Protein AF-A0ABD3XQI8-F1 (afdb_monomer)

pLDDT: mean 70.81, std 24.15, range [31.03, 98.12]

Structure (mmCIF, N/CA/C/O backbone):
data_AF-A0ABD3XQI8-F1
#
_entry.id   AF-A0ABD3XQI8-F1
#
loop_
_atom_site.group_PDB
_atom_site.id
_atom_site.type_symbol
_atom_site.label_atom_id
_atom_site.label_alt_id
_atom_site.label_comp_id
_atom_site.label_asym_id
_atom_site.label_entity_id
_atom_site.label_seq_id
_atom_site.pdbx_PDB_ins_code
_atom_site.Cartn_x
_atom_site.Cartn_y
_atom_site.Cartn_z
_atom_site.occupancy
_atom_site.B_iso_or_equiv
_atom_site.auth_seq_id
_atom_site.auth_comp_id
_atom_site.auth_asym_id
_atom_site.auth_atom_id
_atom_site.pdbx_PDB_model_num
ATOM 1 N N . GLY A 1 1 ? 41.527 39.147 -8.520 1.00 31.45 1 GLY A N 1
ATOM 2 C CA . GLY A 1 1 ? 40.725 38.619 -9.636 1.00 31.45 1 GLY A CA 1
ATOM 3 C C . GLY A 1 1 ? 40.088 37.317 -9.201 1.00 31.45 1 GLY A C 1
ATOM 4 O O . GLY A 1 1 ? 40.818 36.456 -8.742 1.00 31.45 1 GLY A O 1
ATOM 5 N N . MET A 1 2 ? 38.754 37.270 -9.250 1.00 33.06 2 MET A N 1
ATOM 6 C CA . MET A 1 2 ? 37.816 36.139 -9.112 1.00 33.06 2 MET A CA 1
ATOM 7 C C . MET A 1 2 ? 38.306 34.808 -8.510 1.00 33.06 2 MET A C 1
ATOM 9 O O . MET A 1 2 ? 38.892 33.977 -9.195 1.00 33.06 2 MET A O 1
ATOM 13 N N . PHE A 1 3 ? 37.895 34.550 -7.265 1.00 31.08 3 PHE A N 1
ATOM 14 C CA . PHE A 1 3 ? 37.634 33.194 -6.780 1.00 31.08 3 PHE A CA 1
ATOM 15 C C . PHE A 1 3 ? 36.228 32.789 -7.245 1.00 31.08 3 PHE A C 1
ATOM 17 O O . PHE A 1 3 ? 35.241 33.385 -6.814 1.00 31.08 3 PHE A O 1
ATOM 24 N N . PHE A 1 4 ? 36.123 31.804 -8.136 1.00 31.98 4 PHE A N 1
ATOM 25 C CA . PHE A 1 4 ? 34.845 31.168 -8.456 1.00 31.98 4 PHE A CA 1
ATOM 26 C C . PHE A 1 4 ? 34.431 30.272 -7.282 1.00 31.98 4 PHE A C 1
ATOM 28 O O . PHE A 1 4 ? 34.983 29.192 -7.082 1.00 31.98 4 PHE A O 1
ATOM 35 N N . LEU A 1 5 ? 33.459 30.730 -6.494 1.00 35.38 5 LEU A N 1
ATOM 36 C CA . LEU A 1 5 ? 32.716 29.883 -5.566 1.00 35.38 5 LEU A CA 1
ATOM 37 C C . LEU A 1 5 ? 31.730 29.043 -6.385 1.00 35.38 5 LEU A C 1
ATOM 39 O O . LEU A 1 5 ? 30.657 29.518 -6.749 1.00 35.38 5 LEU A O 1
ATOM 43 N N . PHE A 1 6 ? 32.081 27.793 -6.684 1.00 33.56 6 PHE A N 1
ATOM 44 C CA . PHE A 1 6 ? 31.076 26.814 -7.090 1.00 33.56 6 PHE A CA 1
ATOM 45 C C . PHE A 1 6 ? 30.214 26.498 -5.862 1.00 33.56 6 PHE A C 1
ATOM 47 O O . PHE A 1 6 ? 30.654 25.803 -4.947 1.00 33.56 6 PHE A O 1
ATOM 54 N N . SER A 1 7 ? 28.994 27.041 -5.814 1.00 40.59 7 SER A N 1
ATOM 55 C CA . SER A 1 7 ? 27.971 26.557 -4.883 1.00 40.59 7 SER A CA 1
ATOM 56 C C . SER A 1 7 ? 27.614 25.126 -5.272 1.00 40.59 7 SER A C 1
ATOM 58 O O . SER A 1 7 ? 26.901 24.903 -6.247 1.00 40.59 7 SER A O 1
ATOM 60 N N . LEU A 1 8 ? 28.127 24.151 -4.520 1.00 35.56 8 LEU A N 1
ATOM 61 C CA . LEU A 1 8 ? 27.653 22.775 -4.585 1.00 35.56 8 LEU A CA 1
ATOM 62 C C . LEU A 1 8 ? 26.299 22.731 -3.861 1.00 35.56 8 LEU A C 1
ATOM 64 O O . LEU A 1 8 ? 26.239 22.666 -2.634 1.00 35.56 8 LEU A O 1
ATOM 68 N N . ALA A 1 9 ? 25.202 22.835 -4.608 1.00 33.88 9 ALA A N 1
ATOM 69 C CA . ALA A 1 9 ? 23.883 22.561 -4.057 1.00 33.88 9 ALA A CA 1
ATOM 70 C C . ALA A 1 9 ? 23.799 21.059 -3.749 1.00 33.88 9 ALA A C 1
ATOM 72 O O . ALA A 1 9 ? 23.793 20.227 -4.655 1.00 33.88 9 ALA A O 1
ATOM 73 N N . VAL A 1 10 ? 23.765 20.703 -2.465 1.00 34.12 10 VAL A N 1
ATOM 74 C CA . VAL A 1 10 ? 23.422 19.345 -2.032 1.00 34.12 10 VAL A CA 1
ATOM 75 C C . VAL A 1 10 ? 21.926 19.171 -2.275 1.00 34.12 10 VAL A C 1
ATOM 77 O O . VAL A 1 10 ? 21.103 19.701 -1.532 1.00 34.12 10 VAL A O 1
ATOM 80 N N . VAL A 1 11 ? 21.568 18.465 -3.345 1.00 31.27 11 VAL A N 1
ATOM 81 C CA . VAL A 1 11 ? 20.184 18.054 -3.589 1.00 31.27 11 VAL A CA 1
ATOM 82 C C . VAL A 1 11 ? 19.890 16.881 -2.659 1.00 31.27 11 VAL A C 1
ATOM 84 O O . VAL A 1 11 ? 20.336 15.762 -2.900 1.00 31.27 11 VAL A O 1
ATOM 87 N N . VAL A 1 12 ? 19.156 17.137 -1.577 1.00 31.03 12 VAL A N 1
ATOM 88 C CA . VAL A 1 12 ? 18.568 16.070 -0.762 1.00 31.03 12 VAL A CA 1
ATOM 89 C C . VAL A 1 12 ? 17.383 15.520 -1.551 1.00 31.03 12 VAL A C 1
ATOM 91 O O . VAL A 1 12 ? 16.329 16.151 -1.610 1.00 31.03 12 VAL A O 1
ATOM 94 N N . ARG A 1 13 ? 17.564 14.372 -2.209 1.00 31.27 13 ARG A N 1
ATOM 95 C CA . ARG A 1 13 ? 16.440 13.623 -2.776 1.00 31.27 13 ARG A CA 1
ATOM 96 C C . ARG A 1 13 ? 15.680 12.985 -1.618 1.00 31.27 13 ARG A C 1
ATOM 98 O O . ARG A 1 13 ? 16.223 12.132 -0.923 1.00 31.27 13 ARG A O 1
ATOM 105 N N . VAL A 1 14 ? 14.447 13.429 -1.399 1.00 31.41 14 VAL A N 1
ATOM 106 C CA . VAL A 1 14 ? 13.497 12.717 -0.543 1.00 31.41 14 VAL A CA 1
ATOM 107 C C . VAL A 1 14 ? 13.073 11.483 -1.329 1.00 31.41 14 VAL A C 1
ATOM 109 O O . VAL A 1 14 ? 12.354 11.597 -2.318 1.00 31.41 14 VAL A O 1
ATOM 112 N N . VAL A 1 15 ? 13.589 10.320 -0.942 1.00 33.41 15 VAL A N 1
ATOM 113 C CA . VAL A 1 15 ? 13.130 9.041 -1.482 1.00 33.41 15 VAL A CA 1
ATOM 114 C C . VAL A 1 15 ? 11.747 8.806 -0.887 1.00 33.41 15 VAL A C 1
ATOM 116 O O . VAL A 1 15 ? 11.601 8.667 0.322 1.00 33.41 15 VAL A O 1
ATOM 119 N N . ILE A 1 16 ? 10.711 8.848 -1.721 1.00 35.12 16 ILE A N 1
ATOM 120 C CA . ILE A 1 16 ? 9.370 8.441 -1.308 1.00 35.12 16 ILE A CA 1
ATOM 121 C C . ILE A 1 16 ? 9.336 6.922 -1.460 1.00 35.12 16 ILE A C 1
ATOM 123 O O . ILE A 1 16 ? 9.192 6.409 -2.571 1.00 35.12 16 ILE A O 1
ATOM 127 N N . CYS A 1 17 ? 9.496 6.189 -0.359 1.00 45.53 17 CYS A N 1
ATOM 128 C CA . CYS A 1 17 ? 9.222 4.758 -0.359 1.00 45.53 17 CYS A CA 1
ATOM 129 C C . CYS A 1 17 ? 7.720 4.517 -0.340 1.00 45.53 17 CYS A C 1
ATOM 131 O O . CYS A 1 17 ? 7.084 4.323 0.696 1.00 45.53 17 CYS A O 1
ATOM 133 N N . GLN A 1 18 ? 7.141 4.583 -1.530 1.00 51.75 18 GLN A N 1
ATOM 134 C CA . GLN A 1 18 ? 5.870 3.954 -1.793 1.00 51.75 18 GLN A CA 1
ATOM 135 C C . GLN A 1 18 ? 6.172 2.513 -2.221 1.00 51.75 18 GLN A C 1
ATOM 137 O O . GLN A 1 18 ? 6.414 2.255 -3.390 1.00 51.75 18 GLN A O 1
ATOM 142 N N . ASP A 1 19 ? 6.219 1.573 -1.276 1.00 63.44 19 ASP A N 1
ATOM 143 C CA . ASP A 1 19 ? 6.485 0.148 -1.573 1.00 63.44 19 ASP A CA 1
ATOM 144 C C . ASP A 1 19 ? 5.211 -0.623 -1.946 1.00 63.44 19 ASP A C 1
ATOM 146 O O . ASP A 1 19 ? 5.245 -1.803 -2.280 1.00 63.44 19 ASP A O 1
ATOM 150 N N . CYS A 1 20 ? 4.070 0.061 -1.901 1.00 68.75 20 CYS A N 1
ATOM 151 C CA . CYS A 1 20 ? 2.772 -0.467 -2.268 1.00 68.75 20 CYS A CA 1
ATOM 152 C C . CYS A 1 20 ? 1.981 0.574 -3.069 1.00 68.75 20 CYS A C 1
ATOM 154 O O . CYS A 1 20 ? 2.220 1.775 -2.936 1.00 68.75 20 CYS A O 1
ATOM 156 N N . PHE A 1 21 ? 1.002 0.169 -3.874 1.00 71.50 21 PHE A N 1
ATOM 157 C CA . PHE A 1 21 ? 0.165 1.112 -4.628 1.00 71.50 21 PHE A CA 1
ATOM 158 C C . PHE A 1 21 ? -1.300 1.104 -4.166 1.00 71.50 21 PHE A C 1
ATOM 160 O O . PHE A 1 21 ? -1.812 0.099 -3.684 1.00 71.50 21 PHE A O 1
ATOM 167 N N . PHE A 1 22 ? -1.984 2.244 -4.325 1.00 71.31 22 PHE A N 1
ATOM 168 C CA . PHE A 1 22 ? -3.456 2.349 -4.273 1.00 71.31 22 PHE A CA 1
ATOM 169 C C . PHE A 1 22 ? -4.060 2.458 -5.673 1.00 71.31 22 PHE A C 1
ATOM 171 O O . PHE A 1 22 ? -5.118 1.906 -5.956 1.00 71.31 22 PHE A O 1
ATOM 178 N N . LYS A 1 23 ? -3.373 3.194 -6.549 1.00 75.62 23 LYS A N 1
ATOM 179 C CA . LYS A 1 23 ? -3.618 3.240 -7.984 1.00 75.62 23 LYS A CA 1
ATOM 180 C C . LYS A 1 23 ? -2.274 3.007 -8.661 1.00 75.62 23 LYS A C 1
ATOM 182 O O . LYS A 1 23 ? -1.350 3.788 -8.446 1.00 75.62 23 LYS A O 1
ATOM 187 N N . SER A 1 24 ? -2.167 1.933 -9.431 1.00 82.06 24 SER A N 1
ATOM 188 C CA . SER A 1 24 ? -0.927 1.500 -10.087 1.00 82.06 24 SER A CA 1
ATOM 189 C C . SER A 1 24 ? -0.346 2.588 -10.992 1.00 82.06 24 SER A C 1
ATOM 191 O O . SER A 1 24 ? 0.851 2.845 -10.954 1.00 82.06 24 SER A O 1
ATOM 193 N N . SER A 1 25 ? -1.205 3.321 -11.706 1.00 81.88 25 SER A N 1
ATOM 194 C CA . SER A 1 25 ? -0.806 4.421 -12.594 1.00 81.88 25 SER A CA 1
ATOM 195 C C . SER A 1 25 ? -0.155 5.617 -11.880 1.00 81.88 25 SER A C 1
ATOM 197 O O . SER A 1 25 ? 0.370 6.506 -12.537 1.00 81.88 25 SER A O 1
ATOM 199 N N . LEU A 1 26 ? -0.257 5.701 -10.548 1.00 77.75 26 LEU A N 1
ATOM 200 C CA . LEU A 1 26 ? 0.343 6.761 -9.725 1.00 77.75 26 LEU A CA 1
ATOM 201 C C . LEU A 1 26 ? 1.533 6.252 -8.905 1.00 77.75 26 LEU A C 1
ATOM 203 O O . LEU A 1 26 ? 2.061 6.976 -8.065 1.00 77.75 26 LEU A O 1
ATOM 207 N N . TYR A 1 27 ? 1.923 4.994 -9.097 1.00 75.31 27 TYR A N 1
ATOM 208 C CA . TYR A 1 27 ? 2.989 4.380 -8.331 1.00 75.31 27 TYR A CA 1
ATOM 209 C C . TYR A 1 27 ? 4.354 4.942 -8.750 1.00 75.31 27 TYR A C 1
ATOM 211 O O . TYR A 1 27 ? 4.797 4.731 -9.875 1.00 75.31 27 TYR A O 1
ATOM 219 N N . ILE A 1 28 ? 5.021 5.630 -7.821 1.00 76.25 28 ILE A N 1
ATOM 220 C CA . ILE A 1 28 ? 6.362 6.222 -7.991 1.00 76.25 28 ILE A CA 1
ATOM 221 C C . ILE A 1 28 ? 7.419 5.551 -7.099 1.00 76.25 28 ILE A C 1
ATOM 223 O O . ILE A 1 28 ? 8.472 6.123 -6.825 1.00 76.25 28 ILE A O 1
ATOM 227 N N . GLY A 1 29 ? 7.125 4.350 -6.598 1.00 74.62 29 GLY A N 1
ATOM 228 C CA . GLY A 1 29 ? 8.032 3.602 -5.733 1.00 74.62 29 GLY A CA 1
ATOM 229 C C . GLY A 1 29 ? 9.291 3.103 -6.438 1.00 74.62 29 GLY A C 1
ATOM 230 O O . GLY A 1 29 ? 9.481 3.308 -7.635 1.00 74.62 29 GLY A O 1
ATOM 231 N N . HIS A 1 30 ? 10.154 2.417 -5.692 1.00 82.12 30 HIS A N 1
ATOM 232 C CA . HIS A 1 30 ? 11.480 2.003 -6.171 1.00 82.12 30 HIS A CA 1
ATOM 233 C C . HIS A 1 30 ? 11.623 0.482 -6.343 1.00 82.12 30 HIS A C 1
ATOM 235 O O . HIS A 1 30 ? 12.735 -0.011 -6.535 1.00 82.12 30 HIS A O 1
ATOM 241 N N . VAL A 1 31 ? 10.521 -0.274 -6.284 1.00 82.06 31 VAL A N 1
ATOM 242 C CA . VAL A 1 31 ? 10.543 -1.712 -6.593 1.00 82.06 31 VAL A CA 1
ATOM 243 C C . VAL A 1 31 ? 10.974 -1.899 -8.048 1.00 82.06 31 VAL A C 1
ATOM 245 O O . VAL A 1 31 ? 10.490 -1.195 -8.933 1.00 82.06 31 VAL A O 1
ATOM 248 N N . ASN A 1 32 ? 11.900 -2.827 -8.285 1.00 89.94 32 ASN A N 1
ATOM 249 C CA . ASN A 1 32 ? 12.465 -3.148 -9.599 1.00 89.94 32 ASN A CA 1
ATOM 250 C C . ASN A 1 32 ? 12.656 -4.661 -9.796 1.00 89.94 32 ASN A C 1
ATOM 252 O O . ASN A 1 32 ? 13.600 -5.098 -10.461 1.00 89.94 32 ASN A O 1
ATOM 256 N N . ILE A 1 33 ? 11.775 -5.458 -9.193 1.00 86.81 33 ILE A N 1
ATOM 257 C CA . ILE A 1 33 ? 11.788 -6.913 -9.294 1.00 86.81 33 ILE A CA 1
ATOM 258 C C . ILE A 1 33 ? 10.390 -7.440 -9.626 1.00 86.81 33 ILE A C 1
ATOM 260 O O . ILE A 1 33 ? 9.380 -6.889 -9.172 1.00 86.81 33 ILE A O 1
ATOM 264 N N . THR A 1 34 ? 10.335 -8.480 -10.455 1.00 90.00 34 THR A N 1
ATOM 265 C CA . THR A 1 34 ? 9.088 -9.114 -10.895 1.00 90.00 34 THR A CA 1
ATOM 266 C C . THR A 1 34 ? 8.562 -10.114 -9.872 1.00 90.00 34 THR A C 1
ATOM 268 O O . THR A 1 34 ? 9.289 -10.521 -8.966 1.00 90.00 34 THR A O 1
ATOM 271 N N . ILE A 1 35 ? 7.301 -10.534 -10.021 1.00 88.75 35 ILE A N 1
ATOM 272 C CA . ILE A 1 35 ? 6.706 -11.617 -9.211 1.00 88.75 35 ILE A CA 1
ATOM 273 C C . ILE A 1 35 ? 7.534 -12.909 -9.329 1.00 88.75 35 ILE A C 1
ATOM 275 O O . ILE A 1 35 ? 7.716 -13.625 -8.347 1.00 88.75 35 ILE A O 1
ATOM 279 N N . ASP A 1 36 ? 8.095 -13.163 -10.513 1.00 87.94 36 ASP A N 1
ATOM 280 C CA . ASP A 1 36 ? 8.954 -14.319 -10.796 1.00 87.94 36 ASP A CA 1
ATOM 281 C C . ASP A 1 36 ? 10.423 -14.075 -10.375 1.00 87.94 36 ASP A C 1
ATOM 283 O O . ASP A 1 36 ? 11.323 -14.844 -10.716 1.00 87.94 36 ASP A O 1
ATOM 287 N N . ASN A 1 37 ? 10.677 -13.019 -9.589 1.00 88.12 37 ASN A N 1
ATOM 288 C CA . ASN A 1 37 ? 11.981 -12.647 -9.043 1.00 88.12 37 ASN A CA 1
ATOM 289 C C . ASN A 1 37 ? 13.030 -12.307 -10.129 1.00 88.12 37 ASN A C 1
ATOM 291 O O . ASN A 1 37 ? 14.230 -12.539 -9.948 1.00 88.12 37 ASN A O 1
ATOM 295 N N . VAL A 1 38 ? 12.585 -11.744 -11.260 1.00 87.94 38 VAL A N 1
ATOM 296 C CA . VAL A 1 38 ? 13.443 -11.241 -12.344 1.00 87.94 38 VAL A CA 1
ATOM 297 C C . VAL A 1 38 ? 13.719 -9.754 -12.127 1.00 87.94 38 VAL A C 1
ATOM 299 O O . VAL A 1 38 ? 12.814 -8.970 -11.851 1.00 87.94 38 VAL A O 1
ATOM 302 N N . THR A 1 39 ? 14.979 -9.337 -12.247 1.00 90.12 39 THR A N 1
ATOM 303 C CA . THR A 1 39 ? 15.345 -7.918 -12.149 1.00 90.12 39 THR A CA 1
ATOM 304 C C . THR A 1 39 ? 14.844 -7.148 -13.368 1.00 90.12 39 THR A C 1
ATOM 306 O O . THR A 1 39 ? 15.136 -7.520 -14.507 1.00 90.12 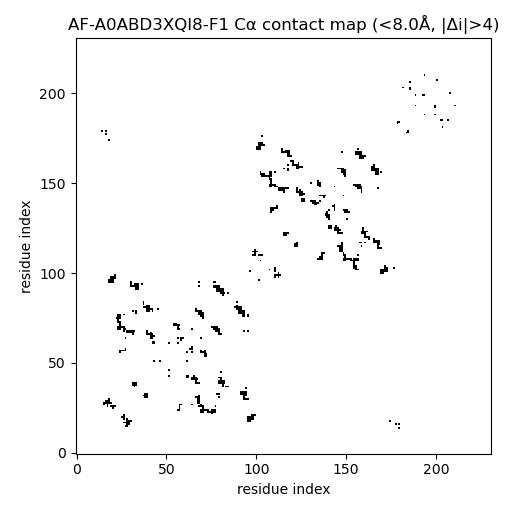39 THR A O 1
ATOM 309 N N . CYS A 1 40 ? 14.153 -6.037 -13.122 1.00 92.62 40 CYS A N 1
ATOM 310 C CA . CYS A 1 40 ? 13.679 -5.129 -14.157 1.00 92.62 40 CYS A CA 1
ATOM 311 C C . CYS A 1 40 ? 14.830 -4.469 -14.922 1.00 92.62 40 CYS A C 1
ATOM 313 O O . CYS A 1 40 ? 15.866 -4.109 -14.349 1.00 92.62 40 CYS A O 1
ATOM 315 N N . ASP A 1 41 ? 14.601 -4.224 -16.206 1.00 92.94 41 ASP A N 1
ATOM 316 C CA . ASP A 1 41 ? 15.469 -3.435 -17.069 1.00 92.94 41 ASP A CA 1
ATOM 317 C C . ASP A 1 41 ? 14.959 -1.991 -17.221 1.00 92.94 41 ASP A C 1
ATOM 319 O O . ASP A 1 41 ? 13.833 -1.656 -16.842 1.00 92.94 41 ASP A O 1
ATOM 323 N N . ARG A 1 42 ? 15.811 -1.105 -17.739 1.00 90.94 42 ARG A N 1
ATOM 324 C CA . ARG A 1 42 ? 15.496 0.318 -17.870 1.00 90.94 42 ARG A CA 1
ATOM 325 C C . ARG A 1 42 ? 14.407 0.570 -18.907 1.00 90.94 42 ARG A C 1
ATOM 327 O O . ARG A 1 42 ? 14.458 0.044 -20.016 1.00 90.94 42 ARG A O 1
ATOM 334 N N . TRP A 1 43 ? 13.490 1.486 -18.600 1.00 88.19 43 TRP A N 1
ATOM 335 C CA . TRP A 1 43 ? 12.427 1.895 -19.527 1.00 88.19 43 TRP A CA 1
ATOM 336 C C . TRP A 1 43 ? 12.955 2.464 -20.847 1.00 88.19 43 TRP A C 1
ATOM 338 O O . TRP A 1 43 ? 12.379 2.222 -21.904 1.00 88.19 43 TRP A O 1
ATOM 348 N N . ASP A 1 44 ? 14.062 3.205 -20.802 1.00 84.75 44 ASP A N 1
ATOM 349 C CA . ASP A 1 44 ? 14.669 3.838 -21.976 1.00 84.75 44 ASP A CA 1
ATOM 350 C C . ASP A 1 44 ? 15.483 2.883 -22.866 1.00 84.75 44 ASP A C 1
ATOM 352 O O . ASP A 1 44 ? 15.874 3.277 -23.962 1.00 84.75 44 ASP A O 1
ATOM 356 N N . ALA A 1 45 ? 15.703 1.633 -22.445 1.00 86.06 45 ALA A N 1
ATOM 357 C CA . ALA A 1 45 ? 16.434 0.639 -23.232 1.00 86.06 45 ALA A CA 1
ATOM 358 C C . ALA A 1 45 ? 15.560 -0.074 -24.281 1.00 86.06 45 ALA A C 1
ATOM 360 O O . ALA A 1 45 ? 16.076 -0.546 -25.293 1.00 86.06 45 ALA A O 1
ATOM 361 N N . HIS A 1 46 ? 14.244 -0.141 -24.055 1.00 77.12 46 HIS A N 1
ATOM 362 C CA . HIS A 1 46 ? 13.315 -0.961 -24.850 1.00 77.12 46 HIS A CA 1
ATOM 363 C C . HIS A 1 46 ? 12.469 -0.165 -25.841 1.00 77.12 46 HIS A C 1
ATOM 365 O O . HIS A 1 46 ? 11.688 -0.739 -26.597 1.00 77.12 46 HIS A O 1
ATOM 371 N N . LEU A 1 47 ? 12.592 1.161 -25.834 1.00 77.12 47 LEU A N 1
ATOM 372 C CA . LEU A 1 47 ? 11.632 2.045 -26.479 1.00 77.12 47 LEU A CA 1
ATOM 373 C C . LEU A 1 47 ? 12.295 2.987 -27.472 1.00 77.12 47 LEU A C 1
ATOM 375 O O . LEU A 1 47 ? 13.362 3.549 -27.222 1.00 77.12 47 LEU A O 1
ATOM 379 N N . SER A 1 48 ? 11.622 3.193 -28.604 1.00 80.44 48 SER A N 1
ATOM 380 C CA . SER A 1 48 ? 12.031 4.226 -29.546 1.00 80.44 48 SER A CA 1
ATOM 381 C C . SER A 1 48 ? 11.824 5.616 -28.936 1.00 80.44 48 SER A C 1
ATOM 383 O O . SER A 1 48 ? 11.030 5.807 -28.011 1.00 80.44 48 SER A O 1
ATOM 385 N N . HIS A 1 49 ? 12.500 6.626 -29.487 1.00 74.81 49 HIS A N 1
ATOM 386 C CA . HIS A 1 49 ? 12.333 8.003 -29.019 1.00 74.81 49 HIS A CA 1
ATOM 387 C C . HIS A 1 49 ? 10.871 8.480 -29.094 1.00 74.81 49 HIS A C 1
ATOM 389 O O . HIS A 1 49 ? 10.418 9.200 -28.210 1.00 74.81 49 HIS A O 1
ATOM 395 N N . SER A 1 50 ? 10.116 8.054 -30.114 1.00 75.62 50 SER A N 1
ATOM 396 C CA . SER A 1 50 ? 8.688 8.369 -30.234 1.00 75.62 50 SER A CA 1
ATOM 397 C C . SER A 1 50 ? 7.844 7.696 -29.157 1.00 75.62 50 SER A C 1
ATOM 399 O O . SER A 1 50 ? 6.951 8.341 -28.613 1.00 75.62 50 SER A O 1
ATOM 401 N N . ASP A 1 51 ? 8.140 6.444 -28.805 1.00 77.94 51 ASP A N 1
ATOM 402 C CA . ASP A 1 51 ? 7.358 5.720 -27.798 1.00 77.94 51 ASP A CA 1
ATOM 403 C C . ASP A 1 51 ? 7.569 6.327 -26.403 1.00 77.94 51 ASP A C 1
ATOM 405 O O . ASP A 1 51 ? 6.605 6.517 -25.658 1.00 77.94 51 ASP A O 1
ATOM 409 N N . LEU A 1 52 ? 8.803 6.752 -26.092 1.00 74.56 52 LEU A N 1
ATOM 410 C CA . LEU A 1 52 ? 9.144 7.458 -24.849 1.00 74.56 52 LEU A CA 1
ATOM 411 C C . LEU A 1 52 ? 8.338 8.748 -24.646 1.00 74.56 52 LEU A C 1
ATOM 413 O O . LEU A 1 52 ? 8.008 9.081 -23.511 1.00 74.56 52 LEU A O 1
ATOM 417 N N . LEU A 1 53 ? 7.985 9.452 -25.725 1.00 72.56 53 LEU A N 1
ATOM 418 C CA . LEU A 1 53 ? 7.182 10.680 -25.660 1.00 72.56 53 LEU A CA 1
ATOM 419 C C . LEU A 1 53 ? 5.690 10.420 -25.397 1.00 72.56 53 LEU A C 1
ATOM 421 O O . LEU A 1 53 ? 4.969 11.346 -25.029 1.00 72.56 53 LEU A O 1
ATOM 425 N N . THR A 1 54 ? 5.216 9.188 -25.600 1.00 77.69 54 THR A N 1
ATOM 426 C CA . THR A 1 54 ? 3.795 8.816 -25.445 1.00 77.69 54 THR A CA 1
ATOM 427 C C . THR A 1 54 ? 3.490 8.062 -24.151 1.00 77.69 54 THR A C 1
ATOM 429 O O . THR A 1 54 ? 2.324 7.931 -23.772 1.00 77.69 54 THR A O 1
ATOM 432 N N . LEU A 1 55 ? 4.529 7.596 -23.457 1.00 78.56 55 LEU A N 1
ATOM 433 C CA . LEU A 1 55 ? 4.438 6.949 -22.153 1.00 78.56 55 LEU A CA 1
ATOM 434 C C . LEU A 1 55 ? 3.826 7.883 -21.105 1.00 78.56 55 LEU A C 1
ATOM 436 O O . LEU A 1 55 ? 4.330 8.975 -20.848 1.00 78.56 55 LEU A O 1
ATOM 440 N N . LYS A 1 56 ? 2.781 7.410 -20.425 1.00 83.44 56 LYS A N 1
ATOM 441 C CA . LYS A 1 56 ? 2.164 8.116 -19.296 1.00 83.44 56 LYS A CA 1
ATOM 442 C C . LYS A 1 56 ? 2.784 7.662 -17.980 1.00 83.44 56 LYS A C 1
ATOM 444 O O . LYS A 1 56 ? 2.123 7.049 -17.147 1.00 83.44 56 LYS A O 1
ATOM 449 N N . LEU A 1 57 ? 4.077 7.919 -17.816 1.00 80.12 57 LEU A N 1
ATOM 450 C CA . LEU A 1 57 ? 4.749 7.632 -16.553 1.00 80.12 57 LEU A CA 1
ATOM 451 C C . LEU A 1 57 ? 4.327 8.653 -15.482 1.00 80.12 57 LEU A C 1
ATOM 453 O O . LEU A 1 57 ? 4.122 9.824 -15.806 1.00 80.12 57 LEU A O 1
ATOM 457 N N . PRO A 1 58 ? 4.199 8.230 -14.214 1.00 72.75 58 PRO A N 1
ATOM 458 C CA . PRO A 1 58 ? 3.976 9.151 -13.104 1.00 72.75 58 PRO A CA 1
ATOM 459 C C . PRO A 1 58 ? 5.240 9.949 -12.728 1.00 72.75 58 PRO A C 1
ATOM 461 O O . PRO A 1 58 ? 5.138 10.944 -12.013 1.00 72.75 58 PRO A O 1
ATOM 464 N N . ASP A 1 59 ? 6.419 9.532 -13.200 1.00 79.25 59 ASP A N 1
ATOM 465 C CA . ASP A 1 59 ? 7.701 10.226 -13.030 1.00 79.25 59 ASP A CA 1
ATOM 466 C C . ASP A 1 59 ? 7.854 11.423 -13.980 1.00 79.25 59 ASP A C 1
ATOM 468 O O . ASP A 1 59 ? 7.202 11.508 -15.021 1.00 79.25 59 ASP A O 1
ATOM 472 N N . VAL A 1 60 ? 8.799 12.325 -13.680 1.00 69.12 60 VAL A N 1
ATOM 473 C CA . VAL A 1 60 ? 9.089 13.483 -14.547 1.00 69.12 60 VAL A CA 1
ATOM 474 C C . VAL A 1 60 ? 9.763 13.052 -15.855 1.00 69.12 60 VAL A C 1
ATOM 476 O O . VAL A 1 60 ? 9.675 13.753 -16.864 1.00 69.12 60 VAL A O 1
ATOM 479 N N . SER A 1 61 ? 10.460 11.911 -15.858 1.00 73.44 61 SER A N 1
ATOM 480 C CA . SER A 1 61 ? 11.120 11.373 -17.051 1.00 73.44 61 SER A CA 1
ATOM 481 C C . SER A 1 61 ? 11.370 9.867 -16.963 1.00 73.44 61 SER A C 1
ATOM 483 O O . SER A 1 61 ? 11.431 9.289 -15.880 1.00 73.44 61 SER A O 1
ATOM 485 N N . THR A 1 62 ? 11.630 9.242 -18.109 1.00 75.19 62 THR A N 1
ATOM 486 C CA . THR A 1 62 ? 12.029 7.826 -18.213 1.00 75.19 62 THR A CA 1
ATOM 487 C C . THR A 1 62 ? 13.375 7.540 -17.539 1.00 75.19 62 THR A C 1
ATOM 489 O O . THR A 1 62 ? 13.577 6.463 -16.990 1.00 75.19 62 THR A O 1
ATOM 492 N N . SER A 1 63 ? 14.277 8.528 -17.505 1.00 76.25 63 SER A N 1
ATOM 493 C CA . SER A 1 63 ? 15.542 8.462 -16.759 1.00 76.25 63 SER A CA 1
ATOM 494 C C . SER A 1 63 ? 15.319 8.375 -15.246 1.00 76.25 63 SER A C 1
ATOM 496 O O . SER A 1 63 ? 16.025 7.644 -14.554 1.00 76.25 63 SER A O 1
ATOM 498 N N . GLU A 1 64 ? 14.320 9.096 -14.733 1.00 73.50 64 GLU A N 1
ATOM 499 C CA . GLU A 1 64 ? 13.945 9.061 -13.318 1.00 73.50 64 GLU A CA 1
ATOM 500 C C . GLU A 1 64 ? 13.191 7.779 -12.955 1.00 73.50 64 GLU A C 1
ATOM 502 O O . GLU A 1 64 ? 13.491 7.177 -11.926 1.00 73.50 64 GLU A O 1
ATOM 507 N N . ALA A 1 65 ? 12.313 7.308 -13.847 1.00 80.50 65 ALA A N 1
ATOM 508 C CA . ALA A 1 65 ? 11.682 5.996 -13.727 1.00 80.50 65 ALA A CA 1
ATOM 509 C C . ALA A 1 65 ? 12.713 4.850 -13.704 1.00 80.50 65 ALA A C 1
ATOM 511 O O . ALA A 1 65 ? 12.432 3.793 -13.146 1.00 80.50 65 ALA A O 1
ATOM 512 N N . SER A 1 66 ? 13.918 5.057 -14.257 1.00 88.00 66 SER A N 1
ATOM 513 C CA . SER A 1 66 ? 15.040 4.111 -14.210 1.00 88.00 66 SER A CA 1
ATOM 514 C C . SER A 1 66 ? 14.613 2.713 -14.689 1.00 88.00 66 SER A C 1
ATOM 516 O O . SER A 1 66 ? 14.146 2.569 -15.818 1.00 88.00 66 SER A O 1
ATOM 518 N N . ASN A 1 67 ? 14.761 1.690 -13.846 1.00 91.00 67 ASN A N 1
ATOM 519 C CA . ASN A 1 67 ? 14.223 0.344 -14.017 1.00 91.00 67 ASN A CA 1
ATOM 520 C C . ASN A 1 67 ? 13.118 0.022 -12.993 1.00 91.00 67 ASN A C 1
ATOM 522 O O . ASN A 1 67 ? 12.892 -1.139 -12.669 1.00 91.00 67 ASN A O 1
ATOM 526 N N . TYR A 1 68 ? 12.465 1.036 -12.423 1.00 88.75 68 TYR A N 1
ATOM 527 C CA . TYR A 1 68 ? 11.419 0.839 -11.426 1.00 88.75 68 TYR A CA 1
ATOM 528 C C . TYR A 1 68 ? 10.097 0.434 -12.068 1.00 88.75 68 TYR A C 1
ATOM 530 O O . TYR A 1 68 ? 9.773 0.835 -13.181 1.00 88.75 68 TYR A O 1
ATOM 538 N N . CYS A 1 69 ? 9.300 -0.327 -11.338 1.00 91.94 69 CYS A N 1
ATOM 539 C CA . CYS A 1 69 ? 7.997 -0.801 -11.774 1.00 91.94 69 CYS A CA 1
ATOM 540 C C . CYS A 1 69 ? 7.011 0.351 -11.957 1.00 91.94 69 CYS A C 1
ATOM 542 O O . CYS A 1 69 ? 6.879 1.188 -11.065 1.00 91.94 69 CYS A O 1
ATOM 544 N N . ARG A 1 70 ? 6.299 0.401 -13.084 1.00 93.06 70 ARG A N 1
ATOM 545 C CA . ARG A 1 70 ? 5.331 1.459 -13.423 1.00 93.06 70 ARG A CA 1
ATOM 546 C C . ARG A 1 70 ? 4.136 0.868 -14.161 1.00 93.06 70 ARG A C 1
ATOM 548 O O . ARG A 1 70 ? 4.203 -0.249 -14.654 1.00 93.06 70 ARG A O 1
ATOM 555 N N . ASP A 1 71 ? 3.039 1.612 -14.223 1.00 93.69 71 ASP A N 1
ATOM 556 C CA . ASP A 1 71 ? 1.844 1.215 -14.978 1.00 93.69 71 ASP A CA 1
ATOM 557 C C . ASP A 1 71 ? 1.397 2.343 -15.925 1.00 93.69 71 ASP A C 1
ATOM 559 O O . ASP A 1 71 ? 0.395 3.018 -15.665 1.00 93.69 71 ASP A O 1
ATOM 563 N N . PRO A 1 72 ? 2.177 2.621 -16.987 1.00 90.31 72 PRO A N 1
ATOM 564 C CA . PRO A 1 72 ? 1.898 3.729 -17.900 1.00 90.31 72 PRO A CA 1
ATOM 565 C C . PRO A 1 72 ? 0.678 3.500 -18.803 1.00 90.31 72 PRO A C 1
ATOM 567 O O . PRO A 1 72 ? 0.188 4.441 -19.428 1.00 90.31 72 PRO A O 1
ATOM 570 N N . ASP A 1 73 ? 0.203 2.263 -18.912 1.00 89.56 73 ASP A N 1
ATOM 571 C CA . ASP A 1 73 ? -0.925 1.861 -19.750 1.00 89.56 73 ASP A CA 1
ATOM 572 C C . ASP A 1 73 ? -2.151 1.408 -18.938 1.00 89.56 73 ASP A C 1
ATOM 574 O O . ASP A 1 73 ? -3.105 0.878 -19.505 1.00 89.56 73 ASP A O 1
ATOM 578 N N . GLU A 1 74 ? -2.151 1.687 -17.630 1.00 88.50 74 GLU A N 1
ATOM 579 C CA . GLU A 1 74 ? -3.260 1.451 -16.698 1.00 88.50 74 GLU A CA 1
ATOM 580 C C . GLU A 1 74 ? -3.769 -0.009 -16.695 1.00 88.50 74 GLU A C 1
ATOM 582 O O . GLU A 1 74 ? -4.971 -0.260 -16.570 1.00 88.50 74 GLU A O 1
ATOM 587 N N . LYS A 1 75 ? -2.858 -0.992 -16.787 1.00 89.56 75 LYS A N 1
ATOM 588 C CA . LYS A 1 75 ? -3.167 -2.433 -16.664 1.00 89.56 75 LYS A CA 1
ATOM 589 C C . LYS A 1 75 ? -3.699 -2.821 -15.282 1.00 89.56 75 LYS A C 1
ATOM 591 O O . LYS A 1 75 ? -4.215 -3.925 -15.120 1.00 89.56 75 LYS A O 1
ATOM 596 N N . GLY A 1 76 ? -3.569 -1.940 -14.291 1.00 87.94 76 GLY A N 1
ATOM 597 C CA . GLY A 1 76 ? -4.073 -2.133 -12.932 1.00 87.94 76 GLY A CA 1
ATOM 598 C C . GLY A 1 76 ? -3.034 -2.678 -11.952 1.00 87.94 76 GLY A C 1
ATOM 599 O O . GLY A 1 76 ? -3.344 -2.812 -10.771 1.00 87.94 76 GLY A O 1
ATOM 600 N N . HIS A 1 77 ? -1.807 -2.944 -12.409 1.00 92.44 77 HIS A N 1
ATOM 601 C CA . HIS A 1 77 ? -0.694 -3.398 -11.573 1.00 92.44 77 HIS A CA 1
ATOM 602 C C . HIS A 1 77 ? 0.642 -2.914 -12.158 1.00 92.44 77 HIS A C 1
ATOM 604 O O . HIS A 1 77 ? 0.800 -2.958 -13.381 1.00 92.44 77 HIS A O 1
ATOM 610 N N . PRO A 1 78 ? 1.607 -2.452 -11.338 1.00 93.50 78 PRO A N 1
ATOM 611 C CA . PRO A 1 78 ? 2.923 -2.054 -11.829 1.00 93.50 78 PRO A CA 1
ATOM 612 C C . PRO A 1 78 ? 3.660 -3.208 -12.515 1.00 93.50 78 PRO A C 1
ATOM 614 O O . PRO A 1 78 ? 3.656 -4.343 -12.039 1.00 93.50 78 PRO A O 1
ATOM 617 N N . TRP A 1 79 ? 4.328 -2.908 -13.618 1.00 95.06 79 TRP A N 1
ATOM 618 C CA . TRP A 1 79 ? 5.112 -3.853 -14.404 1.00 95.06 79 TRP A CA 1
ATOM 619 C C . TRP A 1 79 ? 6.425 -3.206 -14.853 1.00 95.06 79 TRP A C 1
ATOM 621 O O . TRP A 1 79 ? 6.641 -2.011 -14.641 1.00 95.06 79 TRP A O 1
ATOM 631 N N . CYS A 1 80 ? 7.328 -3.988 -15.431 1.00 94.50 80 CYS A N 1
ATOM 632 C CA . CYS A 1 80 ? 8.573 -3.484 -16.008 1.00 94.50 80 CYS A CA 1
ATOM 633 C C . CYS A 1 80 ? 9.033 -4.340 -17.194 1.00 94.50 80 CYS A C 1
ATOM 635 O O . CYS A 1 80 ? 8.566 -5.467 -17.372 1.00 94.50 80 CYS A O 1
ATOM 637 N N . TYR A 1 81 ? 9.953 -3.807 -18.003 1.00 93.25 81 TYR A N 1
ATOM 638 C CA . TYR A 1 81 ? 10.652 -4.589 -19.026 1.00 93.25 81 TYR A CA 1
ATOM 639 C C . TYR A 1 81 ? 11.680 -5.531 -18.392 1.00 93.25 81 TYR A C 1
ATOM 641 O O . TYR A 1 81 ? 12.251 -5.221 -17.347 1.00 93.25 81 TYR A O 1
ATOM 649 N N . VAL A 1 82 ? 11.948 -6.661 -19.045 1.00 91.88 82 VAL A N 1
ATOM 650 C CA . VAL A 1 82 ? 12.956 -7.648 -18.628 1.00 91.88 82 VAL A CA 1
ATOM 651 C C . VAL A 1 82 ? 13.778 -8.095 -19.839 1.00 91.88 82 VAL A C 1
ATOM 653 O O . VAL A 1 82 ? 13.233 -8.334 -20.912 1.00 91.88 82 VAL A O 1
ATOM 656 N N . SER A 1 83 ? 15.099 -8.207 -19.671 1.00 79.50 83 SER A N 1
ATOM 657 C CA . SER A 1 83 ? 16.031 -8.540 -20.771 1.00 79.50 83 SER A CA 1
ATOM 658 C C . SER A 1 83 ? 16.652 -9.933 -20.681 1.00 79.50 83 SER A C 1
ATOM 660 O O . SER A 1 83 ? 17.347 -10.349 -21.601 1.00 79.50 83 SER A O 1
ATOM 662 N N . ASN A 1 84 ? 16.407 -10.667 -19.593 1.00 69.75 84 ASN A N 1
ATOM 663 C CA . ASN A 1 84 ? 16.965 -12.002 -19.347 1.00 69.75 84 ASN A CA 1
ATOM 664 C C . ASN A 1 84 ? 15.948 -12.924 -18.654 1.00 69.75 84 ASN A C 1
ATOM 666 O O . ASN A 1 84 ? 16.326 -13.742 -17.817 1.00 69.75 84 ASN A O 1
ATOM 670 N N . ASP A 1 85 ? 14.660 -12.764 -18.960 1.00 64.94 85 ASP A N 1
ATOM 671 C CA . ASP A 1 85 ? 13.636 -13.675 -18.451 1.00 64.94 85 ASP A CA 1
ATOM 672 C C . ASP A 1 85 ? 13.834 -15.085 -19.059 1.00 64.94 85 ASP A C 1
ATOM 674 O O . ASP A 1 85 ? 13.858 -15.218 -20.291 1.00 64.94 85 ASP A O 1
ATOM 678 N N . PRO A 1 86 ? 13.959 -16.147 -18.232 1.00 62.50 86 PRO A N 1
ATOM 679 C CA . PRO A 1 86 ? 14.027 -17.540 -18.684 1.00 62.50 86 PRO A CA 1
ATOM 680 C C . PRO A 1 86 ? 12.881 -17.970 -19.611 1.00 62.50 86 PRO A C 1
ATOM 682 O O . PRO A 1 86 ? 13.023 -18.954 -20.339 1.00 62.50 86 PRO A O 1
ATOM 685 N N . HIS A 1 87 ? 11.751 -17.258 -19.585 1.00 69.25 87 HIS A N 1
ATOM 686 C CA . HIS A 1 87 ? 10.563 -17.541 -20.387 1.00 69.25 87 HIS A CA 1
ATOM 687 C C . HIS A 1 87 ? 10.439 -16.684 -21.657 1.00 69.25 87 HIS A C 1
ATOM 689 O O . HIS A 1 87 ? 9.426 -16.783 -22.353 1.00 69.25 87 HIS A O 1
ATOM 695 N N . HIS A 1 88 ? 11.467 -15.899 -22.004 1.00 71.50 88 HIS A N 1
ATOM 696 C CA . HIS A 1 88 ? 11.501 -15.023 -23.182 1.00 71.50 88 HIS A CA 1
ATOM 697 C C . HIS A 1 88 ? 10.385 -13.960 -23.230 1.00 71.50 88 HIS A C 1
ATOM 699 O O . HIS A 1 88 ? 10.044 -13.478 -24.316 1.00 71.50 88 HIS A O 1
ATOM 705 N N . LYS A 1 89 ? 9.804 -13.568 -22.089 1.00 75.44 89 LYS A N 1
ATOM 706 C CA . LYS A 1 89 ? 8.924 -12.397 -22.039 1.00 75.44 89 LYS A CA 1
ATOM 707 C C . LYS A 1 89 ? 9.775 -11.132 -22.162 1.00 75.44 89 LYS A C 1
ATOM 709 O O . LYS A 1 89 ? 10.932 -11.097 -21.755 1.00 75.44 89 LYS A O 1
ATOM 714 N N . THR A 1 90 ? 9.193 -10.082 -22.734 1.00 86.56 90 THR A N 1
ATOM 715 C CA . THR A 1 90 ? 9.835 -8.759 -22.816 1.00 86.56 90 THR A CA 1
ATOM 716 C C . THR A 1 90 ? 9.451 -7.859 -21.645 1.00 86.56 90 THR A C 1
ATOM 718 O O . THR A 1 90 ? 10.119 -6.862 -21.400 1.00 86.56 90 THR A O 1
ATOM 721 N N . TRP A 1 91 ? 8.402 -8.206 -20.896 1.00 92.44 91 TRP A N 1
ATOM 722 C CA . TRP A 1 91 ? 7.920 -7.476 -19.726 1.00 92.44 91 TRP A CA 1
ATOM 723 C C . TRP A 1 91 ? 7.179 -8.413 -18.763 1.00 92.44 91 TRP A C 1
ATOM 725 O O . TRP A 1 91 ? 6.647 -9.443 -19.184 1.00 92.44 91 TRP A O 1
ATOM 735 N N . GLU A 1 92 ? 7.109 -8.036 -17.487 1.00 93.75 92 GLU A N 1
ATOM 736 C CA . GLU A 1 92 ? 6.429 -8.799 -16.433 1.00 93.75 92 GLU A CA 1
ATOM 737 C C . GLU A 1 92 ? 5.828 -7.893 -15.353 1.00 93.75 92 GLU A C 1
ATOM 739 O O . GLU A 1 92 ? 6.296 -6.776 -15.122 1.00 93.75 92 GLU A O 1
ATOM 744 N N . PHE A 1 93 ? 4.800 -8.395 -14.659 1.00 94.44 93 PHE A N 1
ATOM 745 C CA . PHE A 1 93 ? 4.260 -7.733 -13.473 1.00 94.44 93 PHE A CA 1
ATOM 746 C C . PHE A 1 93 ? 5.247 -7.774 -12.312 1.00 94.44 93 PHE A C 1
ATOM 748 O O . PHE A 1 93 ? 5.943 -8.765 -12.078 1.00 94.44 93 PHE A O 1
ATOM 755 N N . CYS A 1 94 ? 5.263 -6.682 -11.564 1.00 92.25 94 CYS A N 1
ATOM 756 C CA . CYS A 1 94 ? 6.156 -6.509 -10.443 1.00 92.25 94 CYS A CA 1
ATOM 757 C C . CYS A 1 94 ? 5.602 -7.040 -9.130 1.00 92.25 94 CYS A C 1
ATOM 759 O O . CYS A 1 94 ? 4.390 -7.017 -8.904 1.00 92.25 94 CYS A O 1
ATOM 761 N N . ASP A 1 95 ? 6.507 -7.419 -8.229 1.00 87.25 95 ASP A N 1
ATOM 762 C CA . ASP A 1 95 ? 6.180 -7.750 -6.840 1.00 87.25 95 ASP A CA 1
ATOM 763 C C . ASP A 1 95 ? 5.956 -6.468 -6.014 1.00 87.25 95 ASP A C 1
ATOM 765 O O . ASP A 1 95 ? 6.659 -6.159 -5.053 1.00 87.25 95 ASP A O 1
ATOM 769 N N . VAL A 1 96 ? 5.008 -5.642 -6.466 1.00 82.06 96 VAL A N 1
ATOM 770 C CA . VAL A 1 96 ? 4.538 -4.462 -5.739 1.00 82.06 96 VAL A CA 1
ATOM 771 C C . VAL A 1 96 ? 3.221 -4.818 -5.079 1.00 82.06 96 VAL A C 1
ATOM 773 O O . VAL A 1 96 ? 2.248 -5.142 -5.758 1.00 82.06 96 VAL A O 1
ATOM 776 N N . LEU A 1 97 ? 3.171 -4.704 -3.756 1.00 76.44 97 LEU A N 1
ATOM 777 C CA . LEU A 1 97 ? 1.962 -5.002 -3.000 1.00 76.44 97 LEU A CA 1
ATOM 778 C C . LEU A 1 97 ? 0.891 -3.934 -3.224 1.00 76.44 97 LEU A C 1
ATOM 780 O O . LEU A 1 97 ? 1.173 -2.743 -3.393 1.00 76.44 97 LEU A O 1
ATOM 784 N N . PHE A 1 98 ? -0.371 -4.332 -3.135 1.00 77.81 98 PHE A N 1
ATOM 785 C CA . PHE A 1 98 ? -1.436 -3.358 -2.964 1.00 77.81 98 PHE A CA 1
ATOM 786 C C . PHE A 1 98 ? -1.421 -2.881 -1.505 1.00 77.81 98 PHE A C 1
ATOM 788 O O . PHE A 1 98 ? -1.347 -3.693 -0.582 1.00 77.81 98 PHE A O 1
ATOM 795 N N . CYS A 1 99 ? -1.518 -1.570 -1.246 1.00 72.19 99 CYS A N 1
ATOM 796 C CA . CYS A 1 99 ? -1.337 -1.015 0.112 1.00 72.19 99 CYS A CA 1
ATOM 797 C C . CYS A 1 99 ? -2.339 -1.521 1.169 1.00 72.19 99 CYS A C 1
ATOM 799 O O . CYS A 1 99 ? -2.237 -1.172 2.342 1.00 72.19 99 CYS A O 1
ATOM 801 N N . ARG A 1 100 ? -3.325 -2.327 0.768 1.00 79.06 100 ARG A N 1
ATOM 802 C CA . ARG A 1 100 ? -4.327 -2.940 1.645 1.00 79.06 100 ARG A CA 1
ATOM 803 C C . ARG A 1 100 ? -4.046 -4.403 1.992 1.00 79.06 100 ARG A C 1
ATOM 805 O O . ARG A 1 100 ? -4.770 -4.956 2.821 1.00 79.06 100 ARG A O 1
ATOM 812 N N . GLU A 1 101 ? -3.037 -5.022 1.382 1.00 79.94 101 GLU A N 1
ATOM 813 C CA . GLU A 1 101 ? -2.692 -6.439 1.580 1.00 79.94 101 GLU A CA 1
ATOM 814 C C . GLU A 1 101 ? -1.839 -6.674 2.829 1.00 79.94 101 GLU A C 1
ATOM 816 O O . GLU A 1 101 ? -1.954 -7.713 3.477 1.00 79.94 101 GLU A O 1
ATOM 821 N N . CYS A 1 102 ? -1.021 -5.694 3.207 1.00 82.44 102 CYS A N 1
ATOM 822 C CA . CYS A 1 102 ? -0.164 -5.749 4.383 1.00 82.44 102 CYS A CA 1
ATOM 823 C C . CYS A 1 102 ? -0.222 -4.433 5.167 1.00 82.44 102 CYS A C 1
ATOM 825 O O . CYS A 1 102 ? -0.771 -3.436 4.695 1.00 82.44 102 CYS A O 1
ATOM 827 N N . TYR A 1 103 ? 0.337 -4.423 6.378 1.00 81.88 103 TYR A N 1
ATOM 828 C CA . TYR A 1 103 ? 0.510 -3.197 7.159 1.00 81.88 103 TYR A CA 1
ATOM 829 C C . TYR A 1 103 ? 1.984 -2.939 7.487 1.00 81.88 103 TYR A C 1
ATOM 831 O O . TYR A 1 103 ? 2.774 -3.860 7.717 1.00 81.88 103 TYR A O 1
ATOM 839 N N . PHE A 1 104 ? 2.344 -1.661 7.578 1.00 78.06 104 PHE A N 1
ATOM 840 C CA . PHE A 1 104 ? 3.644 -1.223 8.073 1.00 78.06 104 PHE A CA 1
ATOM 841 C C . PHE A 1 104 ? 3.528 -0.927 9.566 1.00 78.06 104 PHE A C 1
ATOM 843 O O . PHE A 1 104 ? 2.697 -0.123 9.970 1.00 78.06 104 PHE A O 1
ATOM 850 N N . ALA A 1 105 ? 4.346 -1.557 10.414 1.00 80.56 105 ALA A N 1
ATOM 851 C CA . ALA A 1 105 ? 4.202 -1.418 11.870 1.00 80.56 105 ALA A CA 1
ATOM 852 C C . ALA A 1 105 ? 4.308 0.045 12.356 1.00 80.56 105 ALA A C 1
ATOM 854 O O . ALA A 1 105 ? 3.554 0.457 13.233 1.00 80.56 105 ALA A O 1
ATOM 855 N N . ASN A 1 106 ? 5.187 0.845 11.744 1.00 74.00 106 ASN A N 1
ATOM 856 C CA . ASN A 1 106 ? 5.376 2.270 12.045 1.00 74.00 106 ASN A CA 1
ATOM 857 C C . ASN A 1 106 ? 4.299 3.198 11.445 1.00 74.00 106 ASN A C 1
ATOM 859 O O . ASN A 1 106 ? 4.280 4.381 11.774 1.00 74.00 106 ASN A O 1
ATOM 863 N N . ARG A 1 107 ? 3.421 2.684 10.576 1.00 76.81 107 ARG A N 1
ATOM 864 C CA . ARG A 1 107 ? 2.308 3.410 9.932 1.00 76.81 107 ARG A CA 1
ATOM 865 C C . ARG A 1 107 ? 1.022 2.582 9.950 1.00 76.81 107 ARG A C 1
ATOM 867 O O . ARG A 1 107 ? 0.215 2.596 9.029 1.00 76.81 107 ARG A O 1
ATOM 874 N N . SER A 1 108 ? 0.846 1.806 11.009 1.00 84.12 108 SER A N 1
ATOM 875 C CA . SER A 1 108 ? -0.256 0.851 11.169 1.00 84.12 108 SER A CA 1
ATOM 876 C C . SER A 1 108 ? -1.619 1.544 11.220 1.00 84.12 108 SER A C 1
ATOM 878 O O . SER A 1 108 ? -2.599 0.992 10.723 1.00 84.12 108 SER A O 1
ATOM 880 N N . HIS A 1 109 ? -1.667 2.783 11.714 1.00 86.31 109 HIS A N 1
ATOM 881 C CA . HIS A 1 109 ? -2.852 3.646 11.707 1.00 86.31 109 HIS A CA 1
ATOM 882 C C . HIS A 1 109 ? -3.313 4.067 10.296 1.00 86.31 109 HIS A C 1
ATOM 884 O O . HIS A 1 109 ? -4.459 4.475 10.127 1.00 86.31 109 HIS A O 1
ATOM 890 N N . GLU A 1 110 ? -2.463 3.945 9.270 1.00 83.31 110 GLU A N 1
ATOM 891 C CA . GLU A 1 110 ? -2.818 4.250 7.875 1.00 83.31 110 GLU A CA 1
ATOM 892 C C . GLU A 1 110 ? -3.477 3.059 7.158 1.00 83.31 110 GLU A C 1
ATOM 894 O O . GLU A 1 110 ? -4.021 3.214 6.061 1.00 83.31 110 GLU A O 1
ATOM 899 N N . TYR A 1 111 ? -3.453 1.863 7.762 1.00 84.06 111 TYR A N 1
ATOM 900 C CA . TYR A 1 111 ? -4.007 0.659 7.149 1.00 84.06 111 TYR A CA 1
ATOM 901 C C . TYR A 1 111 ? -5.514 0.808 6.902 1.00 84.06 111 TYR A C 1
ATOM 903 O O . TYR A 1 111 ? -6.320 0.830 7.832 1.00 84.06 111 TYR A O 1
ATOM 911 N N . ASN A 1 112 ? -5.902 0.855 5.627 1.00 87.12 112 ASN A N 1
ATOM 912 C CA . ASN A 1 112 ? -7.287 1.046 5.186 1.00 87.12 112 ASN A CA 1
ATOM 913 C C . ASN A 1 112 ? -7.831 -0.153 4.388 1.00 87.12 112 ASN A C 1
ATOM 915 O O . ASN A 1 112 ? -8.708 -0.001 3.534 1.00 87.12 112 ASN A O 1
ATOM 919 N N . GLY A 1 113 ? -7.294 -1.351 4.644 1.00 89.56 113 GLY A N 1
ATOM 920 C CA . GLY A 1 113 ? -7.755 -2.585 4.011 1.00 89.56 113 GLY A CA 1
ATOM 921 C C . GLY A 1 113 ? -9.133 -3.046 4.482 1.00 89.56 113 GLY A C 1
ATOM 922 O O . GLY A 1 113 ? -9.771 -2.418 5.324 1.00 89.56 113 GLY A O 1
ATOM 923 N N . TYR A 1 114 ? -9.604 -4.161 3.928 1.00 92.94 114 TYR A N 1
ATOM 924 C CA . TYR A 1 114 ? -10.973 -4.654 4.140 1.00 92.94 114 TYR A CA 1
ATOM 925 C C . TYR A 1 114 ? -11.048 -5.942 4.968 1.00 92.94 114 TYR A C 1
ATOM 927 O O . TYR A 1 114 ? -12.068 -6.624 4.964 1.00 92.94 114 TYR A O 1
ATOM 935 N N . VAL A 1 115 ? -9.974 -6.297 5.677 1.00 94.81 115 VAL A N 1
ATOM 936 C CA . VAL A 1 115 ? -9.945 -7.497 6.525 1.00 94.81 115 VAL A CA 1
ATOM 937 C C . VAL A 1 115 ? -10.895 -7.323 7.709 1.00 94.81 115 VAL A C 1
ATOM 939 O O . VAL A 1 115 ? -10.877 -6.284 8.358 1.00 94.81 115 VAL A O 1
ATOM 942 N N . THR A 1 116 ? -11.713 -8.337 7.992 1.00 97.19 116 THR A N 1
ATOM 943 C CA . THR A 1 116 ? -12.743 -8.341 9.054 1.00 97.19 116 THR A CA 1
ATOM 944 C C . THR A 1 116 ? -12.580 -9.507 10.033 1.00 97.19 116 THR A C 1
ATOM 946 O O . THR A 1 116 ? -13.498 -9.839 10.786 1.00 97.19 116 THR A O 1
ATOM 949 N N . THR A 1 117 ? -11.411 -10.147 10.037 1.00 96.31 117 THR A N 1
ATOM 950 C CA . THR A 1 117 ? -11.108 -11.323 10.860 1.00 96.31 117 THR A CA 1
ATOM 951 C C . THR A 1 117 ? -9.874 -11.094 11.724 1.00 96.31 117 THR A C 1
ATOM 953 O O . THR A 1 117 ? -8.830 -10.641 11.245 1.00 96.31 117 THR A O 1
ATOM 956 N N . SER A 1 118 ? -9.985 -11.464 12.997 1.00 96.31 118 SER A N 1
ATOM 957 C CA . SER A 1 118 ? -8.885 -11.454 13.962 1.00 96.31 118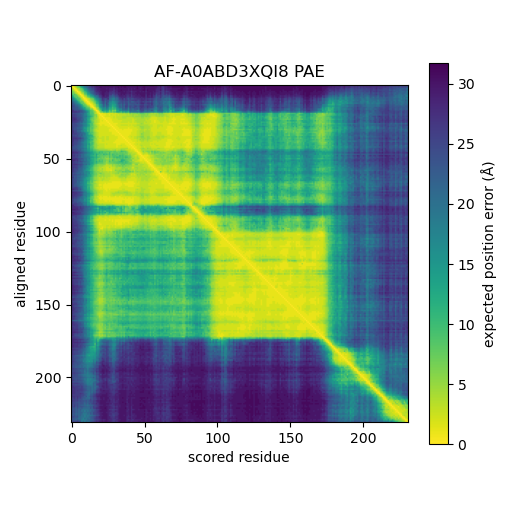 SER A CA 1
ATOM 958 C C . SER A 1 118 ? -8.175 -12.806 14.049 1.00 96.31 118 SER A C 1
ATOM 960 O O . SER A 1 118 ? -8.616 -13.787 13.450 1.00 96.31 118 SER A O 1
ATOM 962 N N . ILE A 1 119 ? -7.117 -12.884 14.863 1.00 95.81 119 ILE A N 1
ATOM 963 C CA . ILE A 1 119 ? -6.479 -14.156 15.240 1.00 95.81 119 ILE A CA 1
ATOM 964 C C . ILE A 1 119 ? -7.457 -15.165 15.864 1.00 95.81 119 ILE A C 1
ATOM 966 O O . ILE A 1 119 ? -7.186 -16.362 15.831 1.00 95.81 119 ILE A O 1
ATOM 970 N N . ASN A 1 120 ? -8.571 -14.706 16.452 1.00 93.94 120 ASN A N 1
ATOM 971 C CA . ASN A 1 120 ? -9.575 -15.581 17.053 1.00 93.94 120 ASN A CA 1
ATOM 972 C C . ASN A 1 120 ? -10.973 -14.932 17.098 1.00 93.94 120 ASN A C 1
ATOM 974 O O . ASN A 1 120 ? -11.467 -14.506 18.147 1.00 93.94 120 ASN A O 1
ATOM 978 N N . GLY A 1 121 ? -11.623 -14.882 15.935 1.00 93.44 121 GLY A N 1
ATOM 979 C CA . GLY A 1 121 ? -13.011 -14.444 15.791 1.00 93.44 121 GLY A CA 1
ATOM 980 C C . GLY A 1 121 ? -13.196 -13.321 14.777 1.00 93.44 121 GLY A C 1
ATOM 981 O O . GLY A 1 121 ? -12.236 -12.703 14.310 1.00 93.44 121 GLY A O 1
ATOM 982 N N . ASN A 1 122 ? -14.459 -13.056 14.453 1.00 97.44 122 ASN A N 1
ATOM 983 C CA . ASN A 1 122 ? -14.849 -12.007 13.518 1.00 97.44 122 ASN A CA 1
ATOM 984 C C . ASN A 1 122 ? -14.859 -10.637 14.199 1.00 97.44 122 ASN A C 1
ATOM 986 O O . ASN A 1 122 ? -15.237 -10.511 15.368 1.00 97.44 122 ASN A O 1
ATOM 990 N N . CYS A 1 123 ? -14.485 -9.614 13.439 1.00 98.12 123 CYS A N 1
ATOM 991 C CA . CYS A 1 123 ? -14.514 -8.236 13.886 1.00 98.12 123 CYS A CA 1
ATOM 992 C C . CYS A 1 123 ? -15.954 -7.725 14.015 1.00 98.12 123 CYS A C 1
ATOM 994 O O . CYS A 1 123 ? -16.785 -7.885 13.114 1.00 98.12 123 CYS A O 1
ATOM 996 N N . LEU A 1 124 ? -16.226 -7.075 15.141 1.00 97.88 124 LEU A N 1
ATOM 997 C CA . LEU A 1 124 ? -17.433 -6.308 15.415 1.00 97.88 124 LEU A CA 1
ATOM 998 C C . LEU A 1 124 ? -17.305 -4.899 14.827 1.00 97.88 124 LEU A C 1
ATOM 1000 O O . LEU A 1 124 ? -16.200 -4.404 14.598 1.00 97.88 124 LEU A O 1
ATOM 1004 N N . ALA A 1 125 ? -18.445 -4.256 14.575 1.00 97.88 125 ALA A N 1
ATOM 1005 C CA . ALA A 1 125 ? -18.472 -2.899 14.045 1.00 97.88 125 ALA A CA 1
ATOM 1006 C C . ALA A 1 125 ? -17.838 -1.895 15.020 1.00 97.88 125 ALA A C 1
ATOM 1008 O O . ALA A 1 125 ? -18.044 -1.976 16.230 1.00 97.88 125 ALA A O 1
ATOM 1009 N N . TRP A 1 126 ? -17.119 -0.909 14.481 1.00 97.50 126 TRP A N 1
ATOM 1010 C CA . TRP A 1 126 ? -16.531 0.181 15.265 1.00 97.50 126 TRP A CA 1
ATOM 1011 C C . TRP A 1 126 ? -17.571 1.171 15.786 1.00 97.50 126 TRP A C 1
ATOM 1013 O O . TRP A 1 126 ? -17.312 1.905 16.742 1.00 97.50 126 TRP A O 1
ATOM 1023 N N . 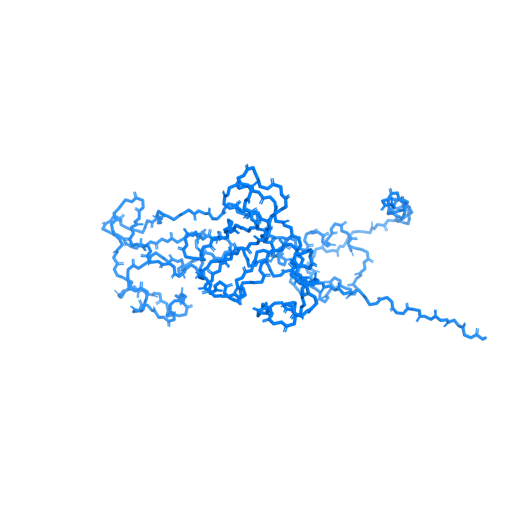THR A 1 127 ? -18.756 1.207 15.176 1.00 96.06 127 THR A N 1
ATOM 1024 C CA . THR A 1 127 ? -19.868 2.045 15.627 1.00 96.06 127 THR A CA 1
ATOM 1025 C C . THR A 1 127 ? -20.230 1.711 17.074 1.00 96.06 127 THR A C 1
ATOM 1027 O O . THR A 1 127 ? -20.547 0.564 17.381 1.00 96.06 127 THR A O 1
ATOM 1030 N N . GLY A 1 128 ? -20.206 2.716 17.951 1.00 91.38 128 GLY A N 1
ATOM 1031 C CA . GLY A 1 128 ? -20.429 2.547 19.392 1.00 91.38 128 GLY A CA 1
ATOM 1032 C C . GLY A 1 128 ? -19.147 2.478 20.230 1.00 91.38 128 GLY A C 1
ATOM 1033 O O . GLY A 1 128 ? -19.232 2.471 21.455 1.00 91.38 128 GLY A O 1
ATOM 1034 N N . THR A 1 129 ? -17.967 2.473 19.601 1.00 92.88 129 THR A N 1
ATOM 1035 C CA . THR A 1 129 ? -16.689 2.693 20.298 1.00 92.88 129 THR A CA 1
ATOM 1036 C C . THR A 1 129 ? -16.460 4.181 20.591 1.00 92.88 129 THR A C 1
ATOM 1038 O O . THR A 1 129 ? -17.107 5.051 20.010 1.00 92.88 129 THR A O 1
ATOM 1041 N N . SER A 1 130 ? -15.534 4.488 21.504 1.00 94.06 130 SER A N 1
ATOM 1042 C CA . SER A 1 130 ? -15.195 5.859 21.918 1.00 94.06 130 SER A CA 1
ATOM 1043 C C . SER A 1 130 ? -14.049 6.493 21.116 1.00 94.06 130 SER A C 1
ATOM 1045 O O . SER A 1 130 ? -13.467 7.481 21.562 1.00 94.06 130 SER A O 1
ATOM 1047 N N . PHE A 1 131 ? -13.673 5.917 19.971 1.00 94.88 131 PHE A N 1
ATOM 1048 C CA . PHE A 1 131 ? -12.613 6.459 19.123 1.00 94.88 131 PHE A CA 1
ATOM 1049 C C . PHE A 1 131 ? -13.119 7.651 18.292 1.00 94.88 131 PHE A C 1
ATOM 1051 O O . PHE A 1 131 ? -14.253 7.615 17.814 1.00 94.88 131 PHE A O 1
ATOM 1058 N N . PRO A 1 132 ? -12.307 8.705 18.094 1.00 95.06 132 PRO A N 1
ATOM 1059 C CA . PRO A 1 132 ? -12.683 9.820 17.234 1.00 95.06 132 PRO A CA 1
ATOM 1060 C C . PRO A 1 132 ? -12.587 9.433 15.751 1.00 95.06 132 PRO A C 1
ATOM 1062 O O . PRO A 1 132 ? -11.738 8.631 15.364 1.00 95.06 132 PRO A O 1
ATOM 1065 N N . ASP A 1 133 ? -13.397 10.069 14.899 1.00 92.31 133 ASP A N 1
ATOM 1066 C CA . ASP A 1 133 ? -13.395 9.840 13.442 1.00 92.31 133 ASP A CA 1
ATOM 1067 C C . ASP A 1 133 ? -12.006 10.015 12.807 1.00 92.31 133 ASP A C 1
ATOM 1069 O O . ASP A 1 133 ? -11.638 9.273 11.899 1.00 92.31 133 ASP A O 1
ATOM 1073 N N . SER A 1 134 ? -11.205 10.952 13.323 1.00 91.19 134 SER A N 1
ATOM 1074 C CA . SER A 1 134 ? -9.844 11.228 12.850 1.00 91.19 134 SER A CA 1
ATOM 1075 C C . SER A 1 134 ? -8.852 10.086 13.079 1.00 91.19 134 SER A C 1
ATOM 1077 O O . SER A 1 134 ? -7.790 10.088 12.466 1.00 91.19 134 SER A O 1
ATOM 1079 N N . SER A 1 135 ? -9.164 9.134 13.963 1.00 92.44 135 SER A N 1
ATOM 1080 C CA . SER A 1 135 ? -8.331 7.947 14.195 1.00 92.44 135 SER A CA 1
ATOM 1081 C C . SER A 1 135 ? -8.526 6.865 13.129 1.00 92.44 135 SER A C 1
ATOM 1083 O O . SER A 1 135 ? -7.834 5.850 13.166 1.00 92.44 135 SER A O 1
ATOM 1085 N N . PHE A 1 136 ? -9.459 7.054 12.190 1.00 92.00 136 PHE A N 1
ATOM 1086 C CA . PHE A 1 136 ? -9.751 6.092 11.135 1.00 92.00 136 PHE A CA 1
ATOM 1087 C C . PHE A 1 136 ? -9.290 6.614 9.768 1.00 92.00 13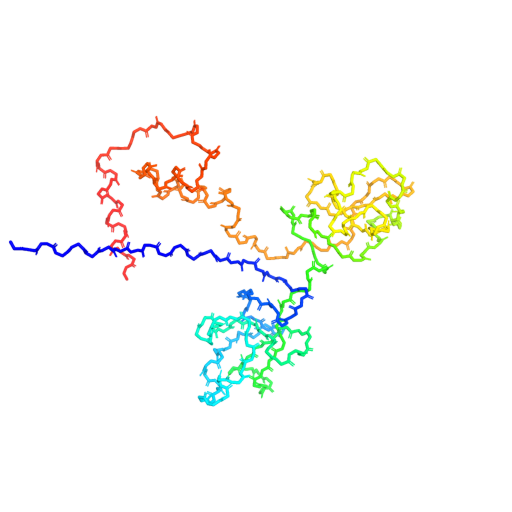6 PHE A C 1
ATOM 1089 O O . PHE A 1 136 ? -9.730 7.685 9.340 1.00 92.00 136 PHE A O 1
ATOM 1096 N N . PRO A 1 137 ? -8.492 5.840 9.011 1.00 87.56 137 PRO A N 1
ATOM 1097 C CA . PRO A 1 137 ? -8.080 6.214 7.659 1.00 87.56 137 PRO A CA 1
ATOM 1098 C C . PRO A 1 137 ? -9.251 6.218 6.657 1.00 87.56 137 PRO A C 1
ATOM 1100 O O . PRO A 1 137 ? -9.126 6.730 5.547 1.00 87.56 137 PRO A O 1
ATOM 1103 N N . ASP A 1 138 ? -10.414 5.690 7.046 1.00 91.12 138 ASP A N 1
ATOM 1104 C CA . ASP A 1 138 ? -11.670 5.767 6.291 1.00 91.12 138 ASP A CA 1
ATOM 1105 C C . ASP A 1 138 ? -12.341 7.149 6.374 1.00 91.12 138 ASP A C 1
ATOM 1107 O O . ASP A 1 138 ? -13.307 7.420 5.654 1.00 91.12 138 ASP A O 1
ATOM 1111 N N . GLY A 1 139 ? -11.856 8.024 7.258 1.00 88.88 139 GLY A N 1
ATOM 1112 C CA . GLY A 1 139 ? -12.396 9.358 7.508 1.00 88.88 139 GLY A CA 1
ATOM 1113 C C . GLY A 1 139 ? -13.577 9.401 8.481 1.00 88.88 139 GLY A C 1
ATOM 1114 O O . GLY A 1 139 ? -14.033 10.496 8.798 1.00 88.88 139 GLY A O 1
ATOM 1115 N N . SER A 1 140 ? -14.085 8.251 8.942 1.00 93.81 140 SER A N 1
ATOM 1116 C CA . SER A 1 140 ? -15.008 8.167 10.081 1.00 93.81 140 SER A CA 1
ATOM 1117 C C . SER A 1 140 ? -15.119 6.754 10.653 1.00 93.81 140 SER A C 1
ATOM 1119 O O . SER A 1 140 ? -14.865 5.763 9.960 1.00 93.81 140 SER A O 1
ATOM 1121 N N . VAL A 1 141 ? -15.597 6.659 11.896 1.00 96.62 141 VAL A N 1
ATOM 1122 C CA . VAL A 1 141 ? -15.902 5.395 12.583 1.00 96.62 141 VAL A CA 1
ATOM 1123 C C . VAL A 1 141 ? -16.943 4.587 11.800 1.00 96.62 141 VAL A C 1
ATOM 1125 O O . VAL A 1 141 ? -16.830 3.371 11.663 1.00 96.62 141 VAL A O 1
ATOM 1128 N N . ALA A 1 142 ? -17.953 5.259 11.237 1.00 96.38 142 ALA A N 1
ATOM 1129 C CA . ALA A 1 142 ? -19.003 4.603 10.461 1.00 96.38 142 ALA A CA 1
ATOM 1130 C C . ALA A 1 142 ? -18.470 3.987 9.156 1.00 96.38 142 ALA A C 1
ATOM 1132 O O . ALA A 1 142 ? -18.862 2.879 8.791 1.00 96.38 142 ALA A O 1
ATOM 1133 N N . ARG A 1 143 ? -17.553 4.679 8.465 1.00 96.00 143 ARG A N 1
ATOM 1134 C CA . ARG A 1 143 ? -16.950 4.188 7.215 1.00 96.00 143 ARG A CA 1
ATOM 1135 C C . ARG A 1 143 ? -15.930 3.075 7.433 1.00 96.00 143 ARG A C 1
ATOM 1137 O O . ARG A 1 143 ? -15.678 2.314 6.505 1.00 96.00 143 ARG A O 1
ATOM 1144 N N . ALA A 1 144 ? -15.390 2.949 8.641 1.00 95.69 144 ALA A N 1
ATOM 1145 C CA . ALA A 1 144 ? -14.526 1.836 9.009 1.00 95.69 144 ALA A CA 1
ATOM 1146 C C . ALA A 1 144 ? -15.277 0.498 9.131 1.00 95.69 144 ALA A C 1
ATOM 1148 O O . ALA A 1 144 ? -14.634 -0.548 9.202 1.00 95.69 144 ALA A O 1
ATOM 1149 N N . HIS A 1 145 ? -16.619 0.503 9.143 1.00 97.62 145 HIS A N 1
ATOM 1150 C CA . HIS A 1 145 ? -17.453 -0.694 9.291 1.00 97.62 145 HIS A CA 1
ATOM 1151 C C . HIS A 1 145 ? -16.973 -1.575 10.460 1.00 97.62 145 HIS A C 1
ATOM 1153 O O . HIS A 1 145 ? -16.994 -1.144 11.611 1.00 97.62 145 HIS A O 1
ATOM 1159 N N . ASN A 1 146 ? -16.534 -2.797 10.167 1.00 97.69 146 ASN A N 1
ATOM 1160 C CA . ASN A 1 146 ? -15.864 -3.718 11.079 1.00 97.69 146 ASN A CA 1
ATOM 1161 C C . ASN A 1 146 ? -14.472 -4.114 10.551 1.00 97.69 146 ASN A C 1
ATOM 1163 O O . ASN A 1 146 ? -13.975 -5.196 10.860 1.00 97.69 146 ASN A O 1
ATOM 1167 N N . TYR A 1 147 ? -13.859 -3.278 9.712 1.00 97.88 147 TYR A N 1
ATOM 1168 C CA . TYR A 1 147 ? -12.542 -3.554 9.153 1.00 97.88 147 TYR A CA 1
ATOM 1169 C C . TYR A 1 147 ? -11.452 -3.415 10.215 1.00 97.88 147 TYR A C 1
ATOM 1171 O O . TYR A 1 147 ? -11.530 -2.568 11.091 1.00 97.88 147 TYR A O 1
ATOM 1179 N N . CYS A 1 148 ? -10.391 -4.198 10.125 1.00 97.69 148 CYS A N 1
ATOM 1180 C CA . CYS A 1 148 ? -9.231 -4.105 11.003 1.00 97.69 148 CYS A CA 1
ATOM 1181 C C . CYS A 1 148 ? -8.559 -2.732 10.919 1.00 97.69 148 CYS A C 1
ATOM 1183 O O . CYS A 1 148 ? -8.203 -2.295 9.825 1.00 97.69 148 CYS A O 1
ATOM 1185 N N . ARG A 1 149 ? -8.354 -2.057 12.052 1.00 97.19 149 ARG A N 1
ATOM 1186 C CA . ARG A 1 149 ? -7.774 -0.704 12.130 1.00 97.19 149 ARG A CA 1
ATOM 1187 C C . ARG A 1 149 ? -6.851 -0.583 13.334 1.00 97.19 149 ARG A C 1
ATOM 1189 O O . ARG A 1 149 ? -6.891 -1.426 14.221 1.00 97.19 149 ARG A O 1
ATOM 1196 N N . ASP A 1 150 ? -6.020 0.454 13.361 1.00 96.44 150 ASP A N 1
ATOM 1197 C CA . ASP A 1 150 ? -5.172 0.767 14.517 1.00 96.44 150 ASP A CA 1
ATOM 1198 C C . ASP A 1 150 ? -5.441 2.187 15.061 1.00 96.44 150 ASP A C 1
ATOM 1200 O O . ASP A 1 150 ? -4.567 3.054 14.990 1.00 96.44 150 ASP A O 1
ATOM 1204 N N . PRO A 1 151 ? -6.665 2.471 15.559 1.00 96.06 151 PRO A N 1
ATOM 1205 C CA . PRO A 1 151 ? -7.049 3.813 16.004 1.00 96.06 151 PRO A CA 1
ATOM 1206 C C . PRO A 1 151 ? -6.325 4.287 17.277 1.00 96.06 151 PRO A C 1
ATOM 1208 O O . PRO A 1 151 ? -6.369 5.481 17.588 1.00 96.06 151 PRO A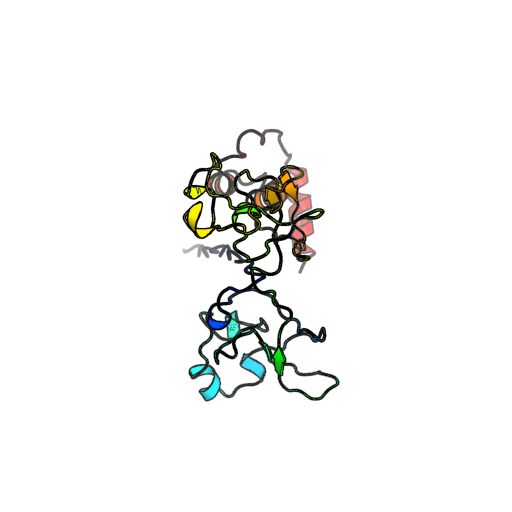 O 1
ATOM 1211 N N . ASP A 1 152 ? -5.674 3.379 18.014 1.00 94.00 152 ASP A N 1
ATOM 1212 C CA . ASP A 1 152 ? -4.879 3.654 19.218 1.00 94.00 152 ASP A CA 1
ATOM 1213 C C . ASP A 1 152 ? -3.364 3.426 19.029 1.00 94.00 152 ASP A C 1
ATOM 1215 O O . ASP A 1 152 ? -2.607 3.496 19.998 1.00 94.00 152 ASP A O 1
ATOM 1219 N N . ASN A 1 153 ? -2.913 3.249 17.779 1.00 90.19 153 ASN A N 1
ATOM 1220 C CA . ASN A 1 153 ? -1.506 3.217 17.367 1.00 90.19 153 ASN A CA 1
ATOM 1221 C C . ASN A 1 153 ? -0.654 2.173 18.125 1.00 90.19 153 ASN A C 1
ATOM 1223 O O . ASN A 1 153 ? 0.452 2.464 18.594 1.00 90.19 153 ASN A O 1
ATOM 1227 N N . ARG A 1 154 ? -1.164 0.941 18.237 1.00 91.00 154 ARG A N 1
ATOM 1228 C CA . ARG A 1 154 ? -0.483 -0.224 18.834 1.00 91.00 154 ARG A CA 1
ATOM 1229 C C . ARG A 1 154 ? 0.696 -0.737 18.016 1.00 91.00 154 ARG A C 1
ATOM 1231 O O . ARG A 1 154 ? 1.468 -1.557 18.518 1.00 91.00 154 ARG A O 1
ATOM 1238 N N . GLY A 1 155 ? 0.828 -0.304 16.765 1.00 88.31 155 GLY A N 1
ATOM 1239 C CA . GLY A 1 155 ? 1.829 -0.829 15.845 1.00 88.31 155 GLY A CA 1
ATOM 1240 C C . GLY A 1 155 ? 1.314 -2.005 15.011 1.00 88.31 155 GLY A C 1
ATOM 1241 O O . GLY A 1 155 ? 2.116 -2.663 14.345 1.00 88.31 155 GLY A O 1
ATOM 1242 N N . TYR A 1 156 ? 0.009 -2.298 15.062 1.00 92.69 156 TYR A N 1
ATOM 1243 C CA . TYR A 1 156 ? -0.648 -3.341 14.274 1.00 92.69 156 TYR A CA 1
ATOM 1244 C C . TYR A 1 156 ? -2.173 -3.126 14.204 1.00 92.69 156 TYR A C 1
ATOM 1246 O O . TYR A 1 156 ? -2.794 -2.761 15.206 1.00 92.69 156 TYR A O 1
ATOM 1254 N N . PRO A 1 157 ? -2.816 -3.421 13.057 1.00 96.62 157 PRO A N 1
ATOM 1255 C CA . PRO A 1 157 ? -4.269 -3.395 12.966 1.00 96.62 157 PRO A CA 1
ATOM 1256 C C . PRO A 1 157 ? -4.912 -4.479 13.838 1.00 96.62 157 PRO A C 1
ATOM 1258 O O . PRO A 1 157 ? -4.479 -5.635 13.876 1.00 96.62 157 PRO A O 1
ATOM 1261 N N . HIS A 1 158 ? -5.985 -4.104 14.518 1.00 97.81 158 HIS A N 1
ATOM 1262 C CA . HIS A 1 158 ? -6.764 -4.951 15.409 1.00 97.81 158 HIS A CA 1
ATOM 1263 C C . HIS A 1 158 ? -8.258 -4.666 15.224 1.00 97.81 158 HIS A C 1
ATOM 1265 O O . HIS A 1 158 ? -8.657 -3.798 14.444 1.00 97.81 158 HIS A O 1
ATOM 1271 N N . CYS A 1 159 ? -9.102 -5.414 15.929 1.00 97.94 159 CYS A N 1
ATOM 1272 C CA . CYS A 1 159 ? -10.529 -5.127 16.002 1.00 97.94 159 CYS A CA 1
ATOM 1273 C C . CYS A 1 159 ? -11.147 -5.651 17.302 1.00 97.94 159 CYS A C 1
ATOM 1275 O O . CYS A 1 159 ? -10.560 -6.477 18.008 1.00 97.94 159 CYS A O 1
ATOM 1277 N N . HIS A 1 160 ? -12.348 -5.170 17.622 1.00 96.50 160 HIS A N 1
ATOM 1278 C CA . HIS A 1 160 ? -13.163 -5.736 18.695 1.00 96.50 160 HIS A CA 1
ATOM 1279 C C . HIS A 1 160 ? -13.803 -7.049 18.243 1.00 96.50 160 HIS A C 1
ATOM 1281 O O . HIS A 1 160 ? -14.290 -7.156 17.124 1.00 96.50 160 HIS A O 1
ATOM 1287 N N . THR A 1 161 ? -13.854 -8.030 19.136 1.00 96.62 161 THR A N 1
ATOM 1288 C CA . THR A 1 161 ? -14.508 -9.327 18.930 1.00 96.62 161 THR A CA 1
ATOM 1289 C C . THR A 1 161 ? -15.329 -9.698 20.165 1.00 96.62 161 THR A C 1
ATOM 1291 O O . THR A 1 161 ? -15.264 -9.025 21.197 1.00 96.62 161 THR A O 1
ATOM 1294 N N . THR A 1 162 ? -16.053 -10.816 20.110 1.00 95.75 162 THR A N 1
ATOM 1295 C CA . THR A 1 162 ? -16.705 -11.419 21.288 1.00 95.75 162 THR A CA 1
ATOM 1296 C C . THR A 1 162 ? -15.712 -11.853 22.373 1.00 95.75 162 THR A C 1
ATOM 1298 O O . THR A 1 162 ? -16.110 -12.042 23.517 1.00 95.7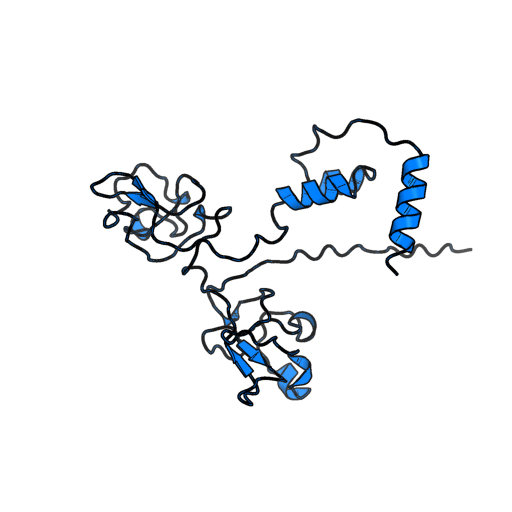5 162 THR A O 1
ATOM 1301 N N . HIS A 1 163 ? -14.427 -11.993 22.032 1.00 94.44 163 HIS A N 1
ATOM 1302 C CA . HIS A 1 163 ? -13.341 -12.374 22.939 1.00 94.44 163 HIS A CA 1
ATOM 1303 C C . HIS A 1 163 ? -12.488 -11.171 23.384 1.00 94.44 163 HIS A C 1
ATOM 1305 O O . HIS A 1 163 ? -11.424 -11.352 23.973 1.00 94.44 163 HIS A O 1
ATOM 1311 N N . GLY A 1 164 ? -12.933 -9.941 23.098 1.00 94.31 164 GLY A N 1
ATOM 1312 C CA . GLY A 1 164 ? -12.195 -8.709 23.381 1.00 94.31 164 GLY A CA 1
ATOM 1313 C C . GLY A 1 164 ? -11.464 -8.150 22.160 1.00 94.31 164 GLY A C 1
ATOM 1314 O O . GLY A 1 164 ? -11.804 -8.458 21.018 1.00 94.31 164 GLY A O 1
ATOM 1315 N N . VAL A 1 165 ? -10.484 -7.276 22.399 1.00 95.62 165 VAL A N 1
ATOM 1316 C CA . VAL A 1 165 ? -9.683 -6.641 21.341 1.00 95.62 165 VAL A CA 1
ATOM 1317 C C . VAL A 1 165 ? -8.564 -7.582 20.915 1.00 95.62 165 VAL A C 1
ATOM 1319 O O . VAL A 1 165 ? -7.708 -7.917 21.733 1.00 95.62 165 VAL A O 1
ATOM 1322 N N . LEU A 1 166 ? -8.559 -7.990 19.647 1.00 97.19 166 LEU A N 1
ATOM 1323 C CA . LEU A 1 166 ? -7.610 -8.970 19.125 1.00 97.19 166 LEU A CA 1
ATOM 1324 C C . LEU A 1 166 ? -6.869 -8.446 17.884 1.00 97.19 166 LEU A C 1
ATOM 1326 O O . LEU A 1 166 ? -7.479 -7.754 17.063 1.00 97.19 166 LEU A O 1
ATOM 1330 N N . PRO A 1 167 ? -5.578 -8.799 17.711 1.00 97.25 167 PRO A N 1
ATOM 1331 C CA . PRO A 1 167 ? -4.836 -8.528 16.484 1.00 97.25 167 PRO A CA 1
ATOM 1332 C C . PRO A 1 167 ? -5.512 -9.142 15.258 1.00 97.25 167 PRO A C 1
ATOM 1334 O O . PRO A 1 167 ? -6.108 -10.221 15.337 1.00 97.25 167 PRO A O 1
ATOM 1337 N N . CYS A 1 168 ? -5.378 -8.480 14.115 1.00 96.38 168 CYS A N 1
ATOM 1338 C CA . CYS A 1 168 ? -5.894 -8.984 12.852 1.00 96.38 168 CYS A CA 1
ATOM 1339 C C . CYS A 1 168 ? -4.924 -9.908 12.113 1.00 96.38 168 CYS A C 1
ATOM 1341 O O . CYS A 1 168 ? -3.709 -9.793 12.255 1.00 96.38 168 CYS A O 1
ATOM 1343 N N . LEU A 1 169 ? -5.473 -10.813 11.293 1.00 90.31 169 LEU A N 1
ATOM 1344 C CA . LEU A 1 169 ? -4.707 -11.722 10.429 1.00 90.31 169 LEU A CA 1
ATOM 1345 C C . LEU A 1 169 ? -4.234 -11.002 9.157 1.00 90.31 169 LEU A C 1
ATOM 1347 O O . LEU A 1 169 ? -4.623 -11.349 8.046 1.00 90.31 169 LEU A O 1
ATOM 1351 N N . ILE A 1 170 ? -3.424 -9.961 9.332 1.00 89.25 170 ILE A N 1
ATOM 1352 C CA . ILE A 1 170 ? -2.829 -9.193 8.237 1.00 89.25 170 ILE A CA 1
ATOM 1353 C C . ILE A 1 170 ? -1.323 -9.395 8.311 1.00 89.25 170 ILE A C 1
ATOM 1355 O O . ILE A 1 170 ? -0.731 -9.303 9.387 1.00 89.25 170 ILE A O 1
ATOM 1359 N N . ALA A 1 171 ? -0.691 -9.669 7.174 1.00 85.94 171 ALA A N 1
ATOM 1360 C CA . ALA A 1 171 ? 0.756 -9.764 7.126 1.00 85.94 171 ALA A CA 1
ATOM 1361 C C . ALA A 1 171 ? 1.383 -8.393 7.417 1.00 85.94 171 ALA A C 1
ATOM 1363 O O . ALA A 1 171 ? 0.937 -7.355 6.920 1.00 85.94 171 ALA A O 1
ATOM 1364 N N . LYS A 1 172 ? 2.461 -8.385 8.199 1.00 82.25 172 LYS A N 1
ATOM 1365 C CA . LYS A 1 172 ? 3.359 -7.233 8.227 1.00 82.25 172 LYS A CA 1
ATOM 1366 C C . LYS A 1 172 ? 4.089 -7.184 6.884 1.00 82.25 172 LYS A C 1
ATOM 1368 O O . LYS A 1 172 ? 4.565 -8.220 6.425 1.00 82.25 172 LYS A O 1
ATOM 1373 N N . CYS A 1 173 ? 4.183 -6.013 6.259 1.00 73.56 173 CYS A N 1
ATOM 1374 C CA . CYS A 1 173 ? 4.938 -5.880 5.013 1.00 73.56 173 CYS A CA 1
ATOM 1375 C C . CYS A 1 173 ? 6.411 -6.279 5.256 1.00 73.56 173 CYS A C 1
ATOM 1377 O O . CYS A 1 173 ? 7.015 -5.840 6.238 1.00 73.56 173 CYS A O 1
ATOM 1379 N N . ASN A 1 174 ? 6.979 -7.119 4.381 1.00 61.53 174 ASN A N 1
ATOM 1380 C CA . ASN A 1 174 ? 8.335 -7.680 4.523 1.00 61.53 174 ASN A CA 1
ATOM 1381 C C . ASN A 1 174 ? 9.458 -6.745 4.056 1.00 61.53 174 ASN A C 1
ATOM 1383 O O . ASN A 1 174 ? 10.633 -7.099 4.129 1.00 61.53 174 ASN A O 1
ATOM 1387 N N . HIS A 1 175 ? 9.118 -5.543 3.606 1.00 53.00 175 HIS A N 1
ATOM 1388 C CA . HIS A 1 175 ? 10.113 -4.568 3.207 1.00 53.00 175 HIS A CA 1
ATOM 1389 C C . HIS A 1 175 ? 10.653 -3.877 4.450 1.00 53.00 175 HIS A C 1
ATOM 1391 O O . HIS A 1 175 ? 9.904 -3.351 5.281 1.00 53.00 175 HIS A O 1
ATOM 1397 N N . SER A 1 176 ? 11.979 -3.926 4.597 1.00 39.88 176 SER A N 1
ATOM 1398 C CA . SER A 1 176 ? 12.689 -3.064 5.526 1.00 39.88 176 SER A CA 1
ATOM 1399 C C . SER A 1 176 ? 12.200 -1.654 5.271 1.00 39.88 176 SER A C 1
ATOM 1401 O O . SER A 1 176 ? 12.394 -1.135 4.174 1.00 39.88 176 SER A O 1
ATOM 1403 N N . VAL A 1 177 ? 11.546 -1.090 6.286 1.00 39.97 177 VAL A N 1
ATOM 1404 C CA . VAL A 1 177 ? 11.270 0.335 6.412 1.00 39.97 177 VAL A CA 1
ATOM 1405 C C . VAL A 1 177 ? 12.465 1.048 5.802 1.00 39.97 177 VAL A C 1
ATOM 1407 O O . VAL A 1 177 ? 13.586 0.898 6.299 1.00 39.97 177 VAL A O 1
ATOM 1410 N N . CYS A 1 178 ? 12.243 1.736 4.683 1.00 39.75 178 CYS A N 1
ATOM 1411 C CA . CYS A 1 178 ? 13.235 2.645 4.146 1.00 39.75 178 CYS A CA 1
ATOM 1412 C C . CYS A 1 178 ? 13.753 3.528 5.277 1.00 39.75 178 CYS A C 1
ATOM 1414 O O . CYS A 1 178 ? 13.084 3.690 6.298 1.00 39.75 178 CYS A O 1
ATOM 1416 N N . ALA A 1 179 ? 14.954 4.072 5.135 1.00 35.75 179 ALA A N 1
ATOM 1417 C CA . ALA A 1 179 ? 15.595 4.942 6.118 1.00 35.75 179 ALA A CA 1
ATOM 1418 C C . ALA A 1 179 ? 14.865 6.305 6.306 1.00 35.75 179 ALA A C 1
ATOM 1420 O O . ALA A 1 179 ? 15.498 7.354 6.388 1.00 35.75 179 ALA A O 1
ATOM 1421 N N . ASP A 1 180 ? 13.537 6.268 6.410 1.00 41.03 180 ASP A N 1
ATOM 1422 C CA . ASP A 1 180 ? 12.532 7.315 6.249 1.00 41.03 180 ASP A CA 1
ATOM 1423 C C . ASP A 1 180 ? 11.759 7.572 7.554 1.00 41.03 180 ASP A C 1
ATOM 1425 O O . ASP A 1 180 ? 10.720 8.233 7.551 1.00 41.03 180 ASP A O 1
ATOM 1429 N N . ASP A 1 181 ? 12.244 7.078 8.695 1.00 40.19 181 ASP A N 1
ATOM 1430 C CA . ASP A 1 181 ? 11.915 7.726 9.960 1.00 40.19 181 ASP A CA 1
ATOM 1431 C C . ASP A 1 181 ? 12.878 8.916 10.120 1.00 40.19 181 ASP A C 1
ATOM 1433 O O . ASP A 1 181 ? 14.098 8.704 10.116 1.00 40.19 181 ASP A O 1
ATOM 1437 N N . PRO A 1 182 ? 12.389 10.164 10.284 1.00 42.31 182 PRO A N 1
ATOM 1438 C CA . PRO A 1 182 ? 13.213 11.272 10.763 1.00 42.31 182 PRO A CA 1
ATOM 1439 C C . PRO A 1 182 ? 14.073 10.842 11.960 1.00 42.31 182 PRO A C 1
ATOM 1441 O O . PRO A 1 182 ? 15.233 11.216 12.025 1.00 42.31 182 PRO A O 1
ATOM 1444 N N . SER A 1 183 ? 13.544 9.959 12.813 1.00 40.38 183 SER A N 1
ATOM 1445 C CA . SER A 1 183 ? 14.235 8.898 13.559 1.00 40.38 183 SER A CA 1
ATOM 1446 C C . SER A 1 183 ? 15.647 8.488 13.159 1.00 40.38 183 SER A C 1
ATOM 1448 O O . SER A 1 183 ? 16.672 8.925 13.685 1.00 40.38 183 SER A O 1
ATOM 1450 N N . THR A 1 184 ? 15.635 7.551 12.217 1.00 42.28 184 THR A N 1
ATOM 1451 C CA . THR A 1 184 ? 16.741 6.796 11.649 1.00 42.28 184 THR A CA 1
ATOM 1452 C C . THR A 1 184 ? 17.632 7.684 10.798 1.00 42.28 184 THR A C 1
ATOM 1454 O O . THR A 1 184 ? 18.851 7.581 10.906 1.00 42.28 184 THR A O 1
ATOM 1457 N N . LEU A 1 185 ? 17.054 8.619 10.032 1.00 41.69 185 LEU A N 1
ATOM 1458 C CA . LEU A 1 185 ? 17.828 9.642 9.333 1.00 41.69 185 LEU A CA 1
ATOM 1459 C C . LEU A 1 185 ? 18.605 10.492 10.346 1.00 41.69 185 LEU A C 1
ATOM 1461 O O . LEU A 1 185 ? 19.787 10.743 10.146 1.00 41.69 185 LEU A O 1
ATOM 1465 N N . CYS A 1 186 ? 18.002 10.872 11.475 1.00 41.25 186 CYS A N 1
ATOM 1466 C CA . CYS A 1 186 ? 18.702 11.627 12.507 1.00 41.25 186 CYS A CA 1
ATOM 1467 C C . CYS A 1 186 ? 19.753 10.787 13.257 1.00 41.25 186 CYS A C 1
ATOM 1469 O O . CYS A 1 186 ? 20.783 11.336 13.627 1.00 41.25 186 CYS A O 1
ATOM 1471 N N . GLU A 1 187 ? 19.572 9.475 13.441 1.00 41.56 187 GLU A N 1
ATOM 1472 C CA . GLU A 1 187 ? 20.617 8.573 13.969 1.00 41.56 187 GLU A CA 1
ATOM 1473 C C . GLU A 1 187 ? 21.803 8.413 12.999 1.00 41.56 187 GLU A C 1
ATOM 1475 O O . GLU A 1 187 ? 22.967 8.512 13.399 1.00 41.56 187 GLU A O 1
ATOM 1480 N N . ILE A 1 188 ? 21.529 8.277 11.699 1.00 41.22 188 ILE A N 1
ATOM 1481 C CA . ILE A 1 188 ? 22.558 8.251 10.651 1.00 41.22 188 ILE A CA 1
ATOM 1482 C C . ILE A 1 188 ? 23.282 9.607 10.598 1.00 41.22 188 ILE A C 1
ATOM 1484 O O . ILE A 1 188 ? 24.512 9.657 10.660 1.00 41.22 188 ILE A O 1
ATOM 1488 N N . LEU A 1 189 ? 22.546 10.724 10.595 1.00 41.59 189 LEU A N 1
ATOM 1489 C CA . LEU A 1 189 ? 23.105 12.079 10.620 1.00 41.59 189 LEU A CA 1
ATOM 1490 C C . LEU A 1 189 ? 23.851 12.383 11.933 1.00 41.59 189 LEU A C 1
ATOM 1492 O O . LEU A 1 189 ? 24.846 13.100 11.893 1.00 41.59 189 LEU A O 1
ATOM 1496 N N . LYS A 1 190 ? 23.465 11.814 13.085 1.00 40.12 190 LYS A N 1
ATOM 1497 C CA . LYS A 1 190 ? 24.246 11.891 14.338 1.00 40.12 190 LYS A CA 1
ATOM 1498 C C . LYS A 1 190 ? 25.605 11.206 14.187 1.00 40.12 190 LYS A C 1
ATOM 1500 O O . LYS A 1 190 ? 26.598 11.734 14.683 1.00 40.12 190 LYS A O 1
ATOM 1505 N N . SER A 1 191 ? 25.671 10.075 13.483 1.00 41.69 191 SER A N 1
ATOM 1506 C CA . SER A 1 191 ? 26.934 9.358 13.256 1.00 41.69 191 SER A CA 1
ATOM 1507 C C . SER A 1 191 ? 27.853 10.021 12.212 1.00 41.69 191 SER A C 1
ATOM 1509 O O . SER A 1 191 ? 29.068 9.841 12.280 1.00 41.69 191 SER A O 1
ATOM 1511 N N . VAL A 1 192 ? 27.301 10.835 11.297 1.00 41.25 192 VAL A N 1
ATOM 1512 C CA . VAL A 1 192 ? 28.027 11.428 10.149 1.00 41.25 192 VAL A CA 1
ATOM 1513 C C . VAL A 1 192 ? 28.247 12.950 10.265 1.00 41.25 192 VAL A C 1
ATOM 1515 O O . VAL A 1 192 ? 29.275 13.457 9.820 1.00 41.25 192 VAL A O 1
ATOM 1518 N N . ILE A 1 193 ? 27.311 13.703 10.861 1.00 42.06 193 ILE A N 1
ATOM 1519 C CA . ILE A 1 193 ? 27.215 15.181 10.782 1.00 42.06 193 ILE A CA 1
ATOM 1520 C C . ILE A 1 193 ? 27.340 15.877 12.152 1.00 42.06 193 ILE A C 1
ATOM 1522 O O . ILE A 1 193 ? 27.279 17.101 12.226 1.00 42.06 193 ILE A O 1
ATOM 1526 N N . CYS A 1 194 ? 27.633 15.168 13.250 1.00 42.88 194 CYS A N 1
ATOM 1527 C CA . CYS A 1 194 ? 27.808 15.781 14.586 1.00 42.88 194 CYS A CA 1
ATOM 1528 C C . CYS A 1 194 ? 28.870 16.913 14.691 1.00 42.88 194 CYS A C 1
ATOM 1530 O O . CYS A 1 194 ? 29.016 17.511 15.755 1.00 42.88 194 CYS A O 1
ATOM 1532 N N . GLY A 1 195 ? 29.597 17.249 13.618 1.00 45.22 195 GLY A N 1
ATOM 1533 C CA . GLY A 1 195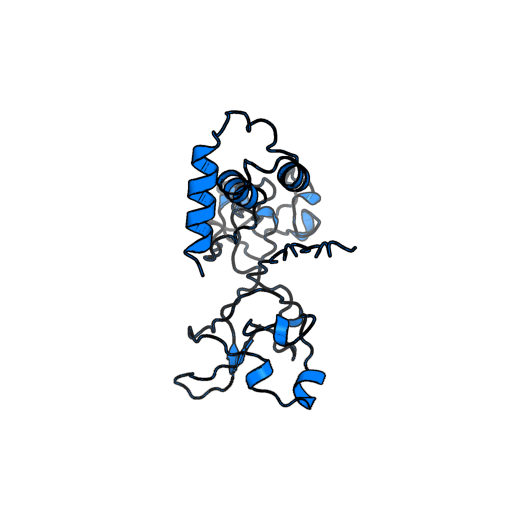 ? 30.480 18.418 13.531 1.00 45.22 195 GLY A CA 1
ATOM 1534 C C . GLY A 1 195 ? 29.911 19.664 12.829 1.00 45.22 195 GLY A C 1
ATOM 1535 O O . GLY A 1 195 ? 30.570 20.699 12.866 1.00 45.22 195 GLY A O 1
ATOM 1536 N N . VAL A 1 196 ? 28.731 19.615 12.192 1.00 45.69 196 VAL A N 1
ATOM 1537 C CA . VAL A 1 196 ? 28.193 20.732 11.380 1.00 45.69 196 VAL A CA 1
ATOM 1538 C C . VAL A 1 196 ? 26.872 21.232 11.971 1.00 45.69 196 VAL A C 1
ATOM 1540 O O . VAL A 1 196 ? 25.784 20.824 11.562 1.00 45.69 196 VAL A O 1
ATOM 1543 N N . LYS A 1 197 ? 26.987 22.114 12.974 1.00 42.38 197 LYS A N 1
ATOM 1544 C CA . LYS A 1 197 ? 25.876 22.631 13.798 1.00 42.38 197 LYS A CA 1
ATOM 1545 C C . LYS A 1 197 ? 24.668 23.139 12.996 1.00 42.38 197 LYS A C 1
ATOM 1547 O O . LYS A 1 197 ? 23.544 22.872 13.400 1.00 42.38 197 LYS A O 1
ATOM 1552 N N . ASP A 1 198 ? 24.875 23.801 11.859 1.00 46.38 198 ASP A N 1
ATOM 1553 C CA . ASP A 1 198 ? 23.811 24.588 11.211 1.00 46.38 198 ASP A CA 1
ATOM 1554 C C . ASP A 1 198 ? 22.864 23.774 10.307 1.00 46.38 198 ASP A C 1
ATOM 1556 O O . ASP A 1 198 ? 21.706 24.146 10.113 1.00 46.38 198 ASP A O 1
ATOM 1560 N N . ILE A 1 199 ? 23.330 22.647 9.756 1.00 43.00 199 ILE A N 1
ATOM 1561 C CA . ILE A 1 199 ? 22.529 21.790 8.859 1.00 43.00 199 ILE A CA 1
ATOM 1562 C C . ILE A 1 199 ? 21.685 20.802 9.676 1.00 43.00 199 ILE A C 1
ATOM 1564 O O . ILE A 1 199 ? 20.501 20.612 9.395 1.00 43.00 199 ILE A O 1
ATOM 1568 N N . ALA A 1 200 ? 22.259 20.241 10.746 1.00 39.44 200 ALA A N 1
ATOM 1569 C CA . ALA A 1 200 ? 21.562 19.329 11.654 1.00 39.44 200 ALA A CA 1
ATOM 1570 C C . ALA A 1 200 ? 20.369 20.002 12.364 1.00 39.44 200 ALA A C 1
ATOM 1572 O O . ALA A 1 200 ? 19.324 19.381 12.555 1.00 39.44 200 ALA A O 1
ATOM 1573 N N . GLN A 1 201 ? 20.493 21.294 12.688 1.00 39.41 201 GLN A N 1
ATOM 1574 C CA . GLN A 1 201 ? 19.465 22.073 13.386 1.00 39.41 201 GLN A CA 1
ATOM 1575 C C . GLN A 1 201 ? 18.228 22.367 12.519 1.00 39.41 201 GLN A C 1
ATOM 1577 O O . GLN A 1 201 ? 17.129 22.513 13.050 1.00 39.41 201 GLN A O 1
ATOM 1582 N N . LYS A 1 202 ? 18.391 22.413 11.189 1.00 44.47 202 LYS A N 1
ATOM 1583 C CA . LYS A 1 202 ? 17.282 22.574 10.232 1.00 44.47 202 LYS A CA 1
ATOM 1584 C C . LYS A 1 202 ? 16.567 21.260 9.918 1.00 44.47 202 LYS A C 1
ATOM 1586 O O . LYS A 1 202 ? 15.372 21.282 9.649 1.00 44.47 202 LYS A O 1
ATOM 1591 N N . LEU A 1 203 ? 17.286 20.137 9.949 1.00 39.94 203 LEU A N 1
ATOM 1592 C CA . LEU A 1 203 ? 16.753 18.817 9.594 1.00 39.94 203 LEU A CA 1
ATOM 1593 C C . LEU A 1 203 ? 16.092 18.089 10.776 1.00 39.94 203 LEU A C 1
ATOM 1595 O O . LEU A 1 203 ? 15.160 17.322 10.555 1.00 39.94 203 LEU A O 1
ATOM 1599 N N . CYS A 1 204 ? 16.516 18.339 12.022 1.00 41.44 204 CYS A N 1
ATOM 1600 C CA . CYS A 1 204 ? 15.964 17.658 13.198 1.00 41.44 204 CYS A CA 1
ATOM 1601 C C . CYS A 1 204 ? 15.640 18.615 14.368 1.00 41.44 204 CYS A C 1
ATOM 1603 O O . CYS A 1 204 ? 16.421 18.738 15.315 1.00 41.44 204 CYS A O 1
ATOM 1605 N N . PRO A 1 205 ? 14.460 19.255 14.390 1.00 36.91 205 PRO A N 1
ATOM 1606 C CA . PRO A 1 205 ? 14.112 20.222 15.435 1.00 36.91 205 PRO A CA 1
ATOM 1607 C C . PRO A 1 205 ? 13.838 19.607 16.826 1.00 36.91 205 PRO A C 1
ATOM 1609 O O . PRO A 1 205 ? 13.862 20.332 17.817 1.00 36.91 205 PRO A O 1
ATOM 1612 N N . LYS A 1 206 ? 13.609 18.286 16.945 1.00 35.69 206 LYS A N 1
ATOM 1613 C CA . LYS A 1 206 ? 13.249 17.617 18.221 1.00 35.69 206 LYS A CA 1
ATOM 1614 C C . LYS A 1 206 ? 14.383 16.857 18.936 1.00 35.69 206 LYS A C 1
ATOM 1616 O O . LYS A 1 206 ? 14.186 16.428 20.066 1.00 35.69 206 LYS A O 1
ATOM 1621 N N . THR A 1 207 ? 15.571 16.706 18.344 1.00 37.47 207 THR A N 1
ATOM 1622 C CA . THR A 1 207 ? 16.691 15.913 18.919 1.00 37.47 207 THR A CA 1
ATOM 1623 C C . THR A 1 207 ? 17.847 16.759 19.469 1.00 37.47 207 THR A C 1
ATOM 1625 O O . THR A 1 207 ? 18.866 16.224 19.911 1.00 37.47 207 THR A O 1
ATOM 1628 N N . CYS A 1 208 ? 17.696 18.085 19.507 1.00 35.22 208 CYS A N 1
ATOM 1629 C CA . CYS A 1 208 ? 18.781 19.028 19.795 1.00 35.22 208 CYS A CA 1
ATOM 1630 C C . CYS A 1 208 ? 19.256 19.069 21.270 1.00 35.22 208 CYS A C 1
ATOM 1632 O O . CYS A 1 208 ? 20.149 19.843 21.603 1.00 35.22 208 CYS A O 1
ATOM 1634 N N . GLY A 1 209 ? 18.706 18.232 22.156 1.00 36.31 209 GLY A N 1
ATOM 1635 C CA . GLY A 1 209 ? 19.083 18.171 23.575 1.00 36.31 209 GLY A CA 1
ATOM 1636 C C . GLY A 1 209 ? 20.272 17.261 23.922 1.00 36.31 209 GLY A C 1
ATOM 1637 O O . GLY A 1 209 ? 20.627 17.186 25.093 1.00 36.31 209 GLY A O 1
ATOM 1638 N N . MET A 1 210 ? 20.880 16.547 22.960 1.00 34.59 210 MET A N 1
ATOM 1639 C CA . MET A 1 210 ? 21.861 15.478 23.260 1.00 34.59 210 MET A CA 1
ATOM 1640 C C . MET A 1 210 ? 23.278 15.654 22.673 1.00 34.59 210 MET A C 1
ATOM 1642 O O . MET A 1 210 ? 24.125 14.789 22.881 1.00 34.59 210 MET A O 1
ATOM 1646 N N . CYS A 1 211 ? 23.594 16.749 21.972 1.00 33.09 211 CYS A N 1
ATOM 1647 C CA . CYS A 1 211 ? 24.938 16.964 21.405 1.00 33.09 211 CYS A CA 1
ATOM 1648 C C . CYS A 1 211 ? 25.791 17.888 22.292 1.00 33.09 211 CYS A C 1
ATOM 1650 O O . CYS A 1 211 ? 25.491 19.074 22.405 1.00 33.09 211 CYS A O 1
ATOM 1652 N N . GLY A 1 212 ? 26.865 17.368 22.908 1.00 32.00 212 GLY A N 1
ATOM 1653 C CA . GLY A 1 212 ? 27.647 18.156 23.874 1.00 32.00 212 GLY A CA 1
ATOM 1654 C C . GLY A 1 212 ? 28.961 17.577 24.419 1.00 32.00 212 GLY A C 1
ATOM 1655 O O . GLY A 1 212 ? 29.350 17.963 25.517 1.00 32.00 212 GLY A O 1
ATOM 1656 N N . LYS A 1 213 ? 29.685 16.690 23.715 1.00 34.12 213 LYS A N 1
ATOM 1657 C CA . LYS A 1 213 ? 31.065 16.329 24.117 1.00 34.12 213 LYS A CA 1
ATOM 1658 C C . LYS A 1 213 ? 32.045 16.447 22.943 1.00 34.12 213 LYS A C 1
ATOM 1660 O O . LYS A 1 213 ? 31.796 15.933 21.861 1.00 34.12 213 LYS A O 1
ATOM 1665 N N . SER A 1 214 ? 33.116 17.204 23.178 1.00 32.41 214 SER A N 1
ATOM 1666 C CA . SER A 1 214 ? 34.072 17.735 22.195 1.00 32.41 214 SER A CA 1
ATOM 1667 C C . SER A 1 214 ? 34.878 16.644 21.468 1.00 32.41 214 SER A C 1
ATOM 1669 O O . SER A 1 214 ? 35.436 15.764 22.119 1.00 32.41 214 SER A O 1
ATOM 1671 N N . LEU A 1 215 ? 34.985 16.720 20.135 1.00 35.09 215 LEU 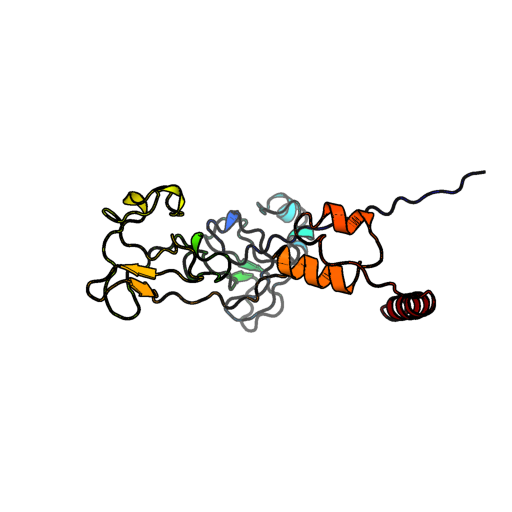A N 1
ATOM 1672 C CA . LEU A 1 215 ? 35.880 15.894 19.307 1.00 35.09 215 LEU A CA 1
ATOM 1673 C C . LEU A 1 215 ? 37.117 16.719 18.915 1.00 35.09 215 LEU A C 1
ATOM 1675 O O . LEU A 1 215 ? 36.991 17.843 18.436 1.00 35.09 215 LEU A O 1
ATOM 1679 N N . THR A 1 216 ? 38.317 16.173 19.130 1.00 42.03 216 THR A N 1
ATOM 1680 C CA . THR A 1 216 ? 39.597 16.861 18.885 1.00 42.03 216 THR A CA 1
ATOM 1681 C C . THR A 1 216 ? 40.044 16.778 17.418 1.00 42.03 216 THR A C 1
ATOM 1683 O O . THR A 1 216 ? 39.633 15.898 16.659 1.00 42.03 216 THR A O 1
ATOM 1686 N N . THR A 1 217 ? 40.938 17.688 17.015 1.00 40.25 217 THR A N 1
ATOM 1687 C CA . THR A 1 217 ? 41.435 17.906 15.640 1.00 40.25 217 THR A CA 1
ATOM 1688 C C . THR A 1 217 ? 42.033 16.655 14.975 1.00 40.25 217 THR A C 1
ATOM 1690 O O . THR A 1 217 ? 41.991 16.521 13.753 1.00 40.25 217 THR A O 1
ATOM 1693 N N . ALA A 1 218 ? 42.540 15.704 15.765 1.00 39.03 218 ALA A N 1
ATOM 1694 C CA . ALA A 1 218 ? 43.107 14.446 15.274 1.00 39.03 218 ALA A CA 1
ATOM 1695 C C . ALA A 1 218 ? 42.050 13.500 14.662 1.00 39.03 218 ALA A C 1
ATOM 1697 O O . ALA A 1 218 ? 42.348 12.764 13.719 1.00 39.03 218 ALA A O 1
ATOM 1698 N N . SER A 1 219 ? 40.801 13.556 15.137 1.00 36.09 219 SER A N 1
ATOM 1699 C CA . SER A 1 219 ? 39.703 12.710 14.645 1.00 36.09 219 SER A CA 1
ATOM 1700 C C . SER A 1 219 ? 39.196 13.145 13.263 1.00 36.09 219 SER A C 1
ATOM 1702 O O . SER A 1 219 ? 38.734 12.315 12.483 1.00 36.09 219 SER A O 1
ATOM 1704 N N . PHE A 1 220 ? 39.354 14.426 12.914 1.00 38.06 220 PHE A N 1
ATOM 1705 C CA . PHE A 1 220 ? 38.921 14.985 11.628 1.00 38.06 220 PHE A CA 1
ATOM 1706 C C . PHE A 1 220 ? 39.843 14.574 10.466 1.00 38.06 220 PHE A C 1
ATOM 1708 O O . PHE A 1 220 ? 39.387 14.275 9.361 1.00 38.06 220 PHE A O 1
ATOM 1715 N N . VAL A 1 221 ? 41.153 14.481 10.725 1.00 39.41 221 VAL A N 1
ATOM 1716 C CA . VAL A 1 221 ? 42.151 14.043 9.731 1.00 39.41 221 VAL A CA 1
ATOM 1717 C C . VAL A 1 221 ? 41.939 12.576 9.345 1.00 39.41 221 VAL A C 1
ATOM 1719 O O . VAL A 1 221 ? 42.069 12.212 8.176 1.00 39.41 221 VAL A O 1
ATOM 1722 N N . ARG A 1 222 ? 41.529 11.739 10.306 1.00 36.53 222 ARG A N 1
ATOM 1723 C CA . ARG A 1 222 ? 41.231 10.319 10.072 1.00 36.53 222 ARG A CA 1
ATOM 1724 C C . ARG A 1 222 ? 39.983 10.120 9.199 1.00 36.53 222 ARG A C 1
ATOM 1726 O O . ARG A 1 222 ? 39.975 9.226 8.361 1.00 36.53 222 ARG A O 1
ATOM 1733 N N . PHE A 1 223 ? 38.979 10.990 9.336 1.00 36.16 223 PHE A N 1
ATOM 1734 C CA . PHE A 1 223 ? 37.733 10.954 8.558 1.00 36.16 223 PHE A CA 1
ATOM 1735 C C . PHE A 1 223 ? 37.927 11.397 7.097 1.00 36.16 223 PHE A C 1
ATOM 1737 O O . PHE A 1 223 ? 37.453 10.733 6.177 1.00 36.16 223 PHE A O 1
ATOM 1744 N N . ARG A 1 224 ? 38.716 12.457 6.861 1.00 36.19 224 ARG A N 1
ATOM 1745 C CA . ARG A 1 224 ? 39.081 12.908 5.504 1.00 36.19 224 ARG A CA 1
ATOM 1746 C C . ARG A 1 224 ? 39.804 11.819 4.703 1.00 36.19 224 ARG A C 1
ATOM 1748 O O . ARG A 1 224 ? 39.562 11.679 3.508 1.00 36.19 224 ARG A O 1
ATOM 1755 N N . ASN A 1 225 ? 40.669 11.045 5.355 1.00 36.31 225 ASN A N 1
ATOM 1756 C CA . ASN A 1 225 ? 41.390 9.955 4.699 1.00 36.31 225 ASN A CA 1
ATOM 1757 C C . ASN A 1 225 ? 40.491 8.742 4.405 1.00 36.31 225 ASN A C 1
ATOM 1759 O O . ASN A 1 225 ? 40.759 8.044 3.435 1.00 36.31 225 ASN A O 1
ATOM 1763 N N . LEU A 1 226 ? 39.414 8.526 5.172 1.00 33.16 226 LEU A N 1
ATOM 1764 C CA . LEU A 1 226 ? 38.442 7.457 4.909 1.00 33.16 226 LEU A CA 1
ATOM 1765 C C . LEU A 1 226 ? 37.573 7.764 3.675 1.00 33.16 226 LEU A C 1
ATOM 1767 O O . LEU A 1 226 ? 37.368 6.891 2.842 1.00 33.16 226 LEU A O 1
ATOM 1771 N N . ILE A 1 227 ? 37.126 9.017 3.517 1.00 33.25 227 ILE A N 1
ATOM 1772 C CA . ILE A 1 227 ? 36.318 9.456 2.361 1.00 33.25 227 ILE A CA 1
ATOM 1773 C C . ILE A 1 227 ? 37.116 9.389 1.050 1.00 33.25 227 ILE A C 1
ATOM 1775 O O . ILE A 1 227 ? 36.565 9.067 0.003 1.00 33.25 227 ILE A O 1
ATOM 1779 N N . LEU A 1 228 ? 38.428 9.644 1.091 1.00 32.50 228 LEU A N 1
ATOM 1780 C CA . LEU A 1 228 ? 39.290 9.570 -0.095 1.00 32.50 228 LEU A CA 1
ATOM 1781 C C . LEU A 1 228 ? 39.598 8.135 -0.559 1.00 32.50 228 LEU A C 1
ATOM 1783 O O . LEU A 1 228 ? 40.128 7.979 -1.658 1.00 32.50 228 LEU A O 1
ATOM 1787 N N . GLN A 1 229 ? 39.277 7.112 0.240 1.00 32.09 229 GLN A N 1
ATOM 1788 C CA . GLN A 1 229 ? 39.448 5.701 -0.130 1.00 32.09 229 GLN A CA 1
ATOM 1789 C C . GLN A 1 229 ? 38.191 5.052 -0.727 1.00 32.09 229 GLN A C 1
ATOM 1791 O O . GLN A 1 229 ? 38.268 3.915 -1.175 1.00 32.09 229 GLN A O 1
ATOM 1796 N N . VAL A 1 230 ? 37.065 5.770 -0.785 1.00 32.06 230 VAL A N 1
ATOM 1797 C CA . VAL A 1 230 ? 35.816 5.315 -1.430 1.00 32.06 230 VAL A CA 1
ATOM 1798 C C . VAL A 1 230 ? 35.666 5.954 -2.825 1.00 32.06 230 VAL A C 1
ATOM 1800 O O . VAL A 1 230 ? 34.573 6.328 -3.234 1.00 32.06 230 VAL A O 1
ATOM 1803 N N . LYS A 1 231 ? 36.784 6.152 -3.537 1.00 31.38 231 LYS A N 1
ATOM 1804 C CA . LYS A 1 231 ? 36.781 6.552 -4.954 1.00 31.38 231 LYS A CA 1
ATOM 1805 C C . LYS A 1 231 ? 36.541 5.357 -5.863 1.00 31.38 231 LYS A C 1
ATOM 1807 O O . LYS A 1 231 ? 37.145 4.302 -5.581 1.00 31.38 231 LYS A O 1
#

Radius of gyration: 23.59 Å; Cα contacts (8 Å, |Δi|>4): 379; chains: 1; bounding box: 64×56×54 Å

Mean predicted aligned error: 15.42 Å

Sequence (231 aa):
GMFFLFSLAVVVRVVICQDCFFKSSLYIGHVNITIDNVTCDRWDAHLSHSDLLTLKLPDVSTSEASNYCRDPDEKGHPWCYVSNDPHHKTWEFCDVLFCRECYFANRSHEYNGYVTTSINGNCLAWTGTSFPDSSFPDGSVARAHNYCRDPDNRGYPHCHTTHGVLPCLIAKCNHSVCADDPSTLCEILKSVICGVKDIAQKLCPKTCGMCGKSLTTASFVRFRNLILQVK

Nearest PDB struct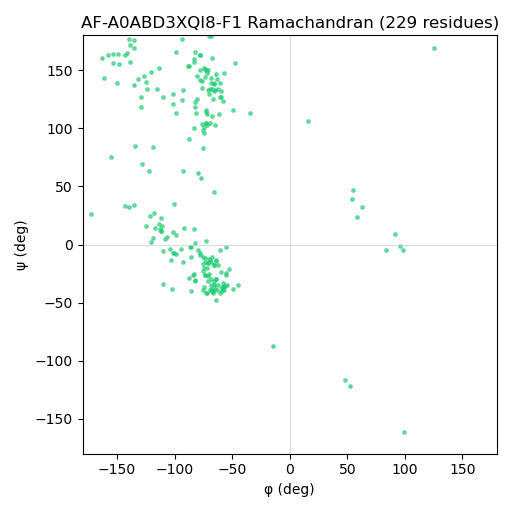ures (foldseek):
  4dur-assembly1_A  TM=4.678E-01  e=3.144E-09  Homo sapiens
  7moa-assembly1_A  TM=4.133E-01  e=8.137E-09  Homo sapiens
  7mo8-assembly1_A  TM=3.897E-01  e=1.190E-08  Homo sapiens
  2knf-assembly1_A  TM=7.068E-01  e=3.501E-05  Homo sapiens
  3bt2-assembly1_A  TM=5.596E-01  e=1.474E-03  Homo sapiens

Organism: Sinanodonta woodiana (NCBI:txid1069815)

Solvent-accessible surface area (backbone atoms only — not comparable to full-atom values): 13732 Å² total; per-residue (Å²): 133,85,84,83,79,78,79,78,77,81,80,79,77,81,78,62,83,41,72,42,30,93,49,24,48,66,36,71,23,74,57,37,40,25,68,87,70,45,66,36,34,46,59,69,78,81,46,56,78,71,54,63,75,69,56,49,59,67,51,98,40,57,78,76,39,35,30,32,32,35,18,51,82,64,80,72,51,31,22,32,38,32,87,78,46,95,82,72,47,63,55,47,55,31,66,61,44,51,50,53,67,37,34,47,50,94,51,13,38,64,33,67,31,80,54,42,47,32,80,77,50,57,35,42,60,45,66,90,58,93,71,59,34,88,40,32,66,61,68,22,43,72,68,39,41,31,34,34,36,14,66,81,63,78,43,48,34,21,36,45,34,98,84,42,79,37,53,34,77,60,49,66,54,87,68,76,76,61,78,75,42,73,67,52,41,48,54,53,42,54,77,73,43,76,85,46,72,74,62,52,56,74,75,41,81,87,66,75,88,74,83,86,78,91,83,61,78,74,62,56,58,57,50,57,56,56,62,68,68,74,115

InterPro domains:
  IPR000001 Kringle [PF00051] (25-99)
  IPR000001 Kringle [PS50070] (27-99)
  IPR000001 Kringle [PS50070] (101-178)
  IPR000001 Kringle [SM00130] (18-101)
  IPR003582 ShKT domain [PS51670] (178-211)
  IPR013806 Kringle-like fold [SSF57440] (12-102)
  IPR013806 Kringle-like fold [SSF57440] (101-186)
  IPR038178 Kringle superfamily [G3DSA:2.40.20.10] (18-100)
  IPR038178 Kringle superfamily [G3DSA:2.40.20.10] (101-183)
  IPR050759 Serine proteases and regulators with kringle domains [PTHR24261] (17-184)

Foldseek 3Di:
DDDDDPPPPPPPDPQPAPLADQFQQQDLHAFQAAPVRAGFAQPVVPDDPVVQVQFSHNDPHSVSCGRGFGDRPRPRATKGAGDDPPVPDRIHGHPRHHQQQAAALQPQLLRLHAFQDFPDAGAQQQPPPPQALVSHNLSGSVSSGRGFHCSPSPSATWGQGPVGIGGHPGHHDPDDDPCPDLVNVLVVCVVPPLPPPPPSCVSDVPPPPPRDDDDDPVVVVVVVVVVVVVD

Secondary structure (DSSP, 8-state):
-------------------EESSGGG------BBTT-PBPPPGGGSS-HHHHHH---SSS-HHHHTT--B-TT--SS-EEE-SS-TT--SEEEB-PEETTTEE-GGGGGG------EETTEEPPPSTTSS--GGG-TTSSTTTTTT--B-TT--SS-EEEETTEEEEBS-EEP-S---S-SHHHHHHHHHHHHTT-HHHHHHH-TT-TTS---PPPHHHHHHHHHHHTT--